Protein AF-A0A813U547-F1 (afdb_monomer_lite)

Structure (mmCIF, N/CA/C/O backbone):
data_AF-A0A813U547-F1
#
_entry.id   AF-A0A813U547-F1
#
loop_
_atom_site.group_PDB
_atom_site.id
_atom_site.type_symbol
_atom_site.label_atom_id
_atom_site.label_alt_id
_atom_site.label_comp_id
_atom_site.label_asym_id
_atom_site.label_entity_id
_atom_site.label_seq_id
_atom_site.pdbx_PDB_ins_code
_atom_site.Cartn_x
_atom_site.Cartn_y
_atom_site.Cartn_z
_atom_site.occupancy
_atom_site.B_iso_or_equiv
_atom_site.auth_seq_id
_atom_site.auth_comp_id
_atom_site.auth_asym_id
_atom_site.auth_atom_id
_atom_site.pdbx_PDB_model_num
ATOM 1 N N . MET A 1 1 ? -8.701 9.720 62.697 1.00 39.97 1 MET A N 1
ATOM 2 C CA . MET A 1 1 ? -8.613 11.064 62.083 1.00 39.97 1 MET A CA 1
ATOM 3 C C . MET A 1 1 ? -8.159 10.903 60.636 1.00 39.97 1 MET A C 1
ATOM 5 O O . MET A 1 1 ? -6.975 10.712 60.398 1.00 39.97 1 MET A O 1
ATOM 9 N N . LEU A 1 2 ? -9.089 10.869 59.676 1.00 41.50 2 LEU A N 1
ATOM 10 C CA . LEU A 1 2 ? -8.755 10.744 58.252 1.00 41.50 2 LEU A CA 1
ATOM 11 C C . LEU A 1 2 ? -8.343 12.123 57.717 1.00 41.50 2 LEU A C 1
ATOM 13 O O . LEU A 1 2 ? -9.144 13.055 57.690 1.00 41.50 2 LEU A O 1
ATOM 17 N N . ARG A 1 3 ? -7.062 12.257 57.364 1.00 47.34 3 ARG A N 1
ATOM 18 C CA . ARG A 1 3 ? -6.454 13.467 56.793 1.00 47.34 3 ARG A CA 1
ATOM 19 C C . ARG A 1 3 ? -7.130 13.755 55.445 1.00 47.34 3 ARG A C 1
ATOM 21 O O . ARG A 1 3 ? -7.185 12.859 54.606 1.00 47.34 3 ARG A O 1
ATOM 28 N N . ARG A 1 4 ? -7.658 14.971 55.240 1.00 47.12 4 ARG A N 1
ATOM 29 C CA . ARG A 1 4 ? -8.214 15.373 53.934 1.00 47.12 4 ARG A CA 1
ATOM 30 C C . ARG A 1 4 ? -7.151 15.184 52.841 1.00 47.12 4 ARG A C 1
ATOM 32 O O . ARG A 1 4 ? -5.988 15.514 53.093 1.00 47.12 4 ARG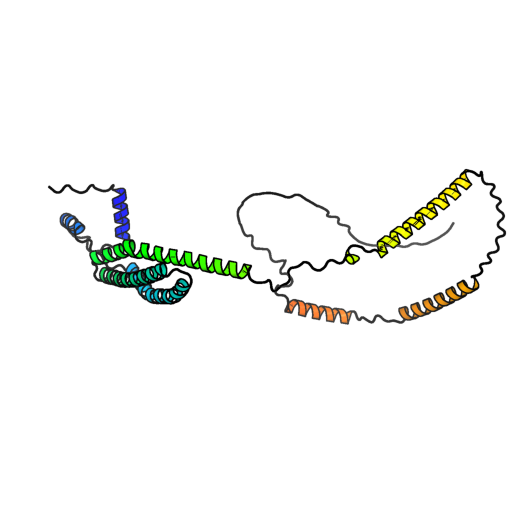 A O 1
ATOM 39 N N . PRO A 1 5 ? -7.529 14.682 51.654 1.00 51.91 5 PRO A N 1
ATOM 40 C CA . PRO A 1 5 ? -6.618 14.626 50.523 1.00 51.91 5 PRO A CA 1
ATOM 41 C C . PRO A 1 5 ? -6.182 16.048 50.119 1.00 51.91 5 PRO A C 1
ATOM 43 O O . PRO A 1 5 ? -6.936 17.001 50.335 1.00 51.91 5 PRO A O 1
ATOM 46 N N . PRO A 1 6 ? -4.966 16.205 49.569 1.00 69.31 6 PRO A N 1
ATOM 47 C CA . PRO A 1 6 ? -4.447 17.499 49.140 1.00 69.31 6 PRO A CA 1
ATOM 48 C C . PRO A 1 6 ? -5.336 18.101 48.045 1.00 69.31 6 PRO A C 1
ATOM 50 O O . PRO A 1 6 ? -5.667 17.429 47.068 1.00 69.31 6 PRO A O 1
ATOM 53 N N . GLU A 1 7 ? -5.734 19.363 48.214 1.00 71.00 7 GLU A N 1
ATOM 54 C CA . GLU A 1 7 ? -6.562 20.060 47.231 1.00 71.00 7 GLU A CA 1
ATOM 55 C C . GLU A 1 7 ? -5.738 20.395 45.981 1.00 71.00 7 GLU A C 1
ATOM 57 O O . GLU A 1 7 ? -4.645 20.959 46.063 1.00 71.00 7 GLU A O 1
ATOM 62 N N . LEU A 1 8 ? -6.262 20.022 44.811 1.00 75.69 8 LEU A N 1
ATOM 63 C CA . LEU A 1 8 ? -5.653 20.350 43.525 1.00 75.69 8 LEU A CA 1
ATOM 64 C C . LEU A 1 8 ? -5.640 21.879 43.307 1.00 75.69 8 LEU A C 1
ATOM 66 O O . LEU A 1 8 ? -6.573 22.568 43.730 1.00 75.69 8 LEU A O 1
ATOM 70 N N . PRO A 1 9 ? -4.644 22.426 42.582 1.00 83.25 9 PRO A N 1
ATOM 71 C CA . PRO A 1 9 ? -4.624 23.832 42.187 1.00 83.25 9 PRO A CA 1
ATOM 72 C C . PRO A 1 9 ? -5.934 24.246 41.504 1.00 83.25 9 PRO A C 1
ATOM 74 O O . PRO A 1 9 ? -6.420 23.541 40.615 1.00 83.25 9 PRO A O 1
ATOM 77 N N . ARG A 1 10 ? -6.479 25.413 41.880 1.00 74.06 10 ARG A N 1
ATOM 78 C CA . ARG A 1 10 ? -7.785 25.918 41.400 1.00 74.06 10 ARG A CA 1
ATOM 79 C C . ARG A 1 10 ? -7.922 25.875 39.874 1.00 74.06 10 ARG A C 1
ATOM 81 O O . ARG A 1 10 ? -8.953 25.460 39.366 1.00 74.06 10 ARG A O 1
ATOM 88 N N . SER A 1 11 ? -6.848 26.181 39.146 1.00 78.19 11 SER A N 1
ATOM 89 C CA . SER A 1 11 ? -6.818 26.166 37.677 1.00 78.19 11 SER A CA 1
ATOM 90 C C . SER A 1 11 ? -7.041 24.783 37.056 1.00 78.19 11 SER A C 1
ATOM 92 O O . SER A 1 11 ? -7.647 24.677 35.989 1.00 78.19 11 SER A O 1
ATOM 94 N N . ILE A 1 12 ? -6.548 23.721 37.698 1.00 75.88 12 ILE A N 1
ATOM 95 C CA . ILE A 1 12 ? -6.736 22.343 37.234 1.00 75.88 12 ILE A CA 1
ATOM 96 C C . ILE A 1 12 ? -8.153 21.895 37.576 1.00 75.88 12 ILE A C 1
ATOM 98 O O . ILE A 1 12 ? -8.818 21.290 36.740 1.00 75.88 12 ILE A O 1
ATOM 102 N N . ASN A 1 13 ? -8.635 22.259 38.764 1.00 74.12 13 ASN A N 1
ATOM 103 C CA . ASN A 1 13 ? -9.987 21.940 39.206 1.00 74.12 13 ASN A CA 1
ATOM 104 C C . ASN A 1 13 ? -11.046 22.590 38.294 1.00 74.12 13 ASN A C 1
ATOM 106 O O . ASN A 1 13 ? -11.957 21.920 37.822 1.00 74.12 13 ASN A O 1
ATOM 110 N N . ASP A 1 14 ? -10.856 23.856 37.915 1.00 74.88 14 ASP A N 1
ATOM 111 C CA . ASP A 1 14 ? -11.743 24.563 36.983 1.00 74.88 14 ASP A CA 1
ATOM 112 C C . ASP A 1 14 ? -11.735 23.946 35.578 1.00 74.88 14 ASP A C 1
ATOM 114 O O . ASP A 1 14 ? -12.769 23.873 34.913 1.00 74.88 14 ASP A O 1
ATOM 118 N N . ARG A 1 15 ? -10.573 23.478 35.108 1.00 73.19 15 ARG A N 1
ATOM 119 C CA . ARG A 1 15 ? -10.447 22.797 33.810 1.00 73.19 15 ARG A CA 1
ATOM 120 C C . ARG A 1 15 ? -11.111 21.426 33.817 1.00 73.19 15 ARG A C 1
ATOM 122 O O . ARG A 1 15 ? -11.791 21.088 32.852 1.00 73.19 15 ARG A O 1
ATOM 129 N N . LEU A 1 16 ? -10.936 20.667 34.895 1.00 68.75 16 LEU A N 1
ATOM 130 C CA . LEU A 1 16 ? -11.585 19.374 35.081 1.00 68.75 16 LEU A CA 1
ATOM 131 C C . LEU A 1 16 ? -13.099 19.534 35.200 1.00 68.75 16 LEU A C 1
ATOM 133 O O . LEU A 1 16 ? -13.818 18.800 34.538 1.00 68.75 16 LEU A O 1
ATOM 137 N N . ASN A 1 17 ? -13.583 20.540 35.930 1.00 65.50 17 ASN A N 1
ATOM 138 C CA . ASN A 1 17 ? -15.010 20.849 36.018 1.00 65.50 17 ASN A CA 1
ATOM 139 C C . ASN A 1 17 ? -15.587 21.298 34.670 1.00 65.50 17 ASN A C 1
ATOM 141 O O . ASN A 1 17 ? -16.686 20.893 34.309 1.00 65.50 17 ASN A O 1
ATOM 145 N N . ARG A 1 18 ? -14.845 22.074 33.869 1.00 72.12 18 ARG A N 1
ATOM 146 C CA . ARG A 1 18 ? -15.260 22.406 32.494 1.00 72.12 18 ARG A CA 1
ATOM 147 C C . ARG A 1 18 ? -15.355 21.171 31.605 1.00 72.12 18 ARG A C 1
ATOM 149 O O . ARG A 1 18 ? -16.300 21.078 30.826 1.00 72.12 18 ARG A O 1
ATOM 156 N N . LEU A 1 19 ? -14.400 20.248 31.718 1.00 67.88 19 LEU A N 1
ATOM 157 C CA . LEU A 1 19 ? -14.395 18.990 30.970 1.00 67.88 19 LEU A CA 1
ATOM 158 C C . LEU A 1 19 ? -15.538 18.074 31.430 1.00 67.88 19 LEU A C 1
ATOM 160 O O . LEU A 1 19 ? -16.274 17.545 30.607 1.00 67.88 19 LEU A O 1
ATOM 164 N N . ALA A 1 20 ? -15.751 17.962 32.740 1.00 64.44 20 ALA A N 1
ATOM 165 C CA . ALA A 1 20 ? -16.863 17.223 33.321 1.00 64.44 20 ALA A CA 1
ATOM 166 C C . ALA A 1 20 ? -18.207 17.786 32.847 1.00 64.44 20 ALA A C 1
ATOM 168 O O . ALA A 1 20 ? -19.016 17.025 32.348 1.00 64.44 20 ALA A O 1
ATOM 169 N N . ASN A 1 21 ? -18.401 19.107 32.871 1.00 61.03 21 ASN A N 1
ATOM 170 C CA . ASN A 1 21 ? -19.639 19.749 32.412 1.00 61.03 21 ASN A CA 1
ATOM 171 C C . ASN A 1 21 ? -19.848 19.690 30.885 1.00 61.03 21 ASN A C 1
ATOM 173 O O . ASN A 1 21 ? -20.959 19.905 30.409 1.00 61.03 21 ASN A O 1
ATOM 177 N N . THR A 1 22 ? -18.793 19.446 30.096 1.00 65.88 22 THR A N 1
ATOM 178 C CA . THR A 1 22 ? -18.923 19.206 28.644 1.00 65.88 22 THR A CA 1
ATOM 179 C C . THR A 1 22 ? -19.219 17.747 28.325 1.00 65.88 22 THR A C 1
ATOM 181 O O . THR A 1 22 ? -19.847 17.468 27.307 1.00 65.88 22 THR A O 1
ATOM 184 N N . VAL A 1 23 ? -18.787 16.824 29.184 1.00 61.81 23 VAL A N 1
ATOM 185 C CA . VAL A 1 23 ? -19.057 15.387 29.053 1.00 61.81 23 VAL A CA 1
ATOM 186 C C . VAL A 1 23 ? -20.397 15.006 29.701 1.00 61.81 23 VAL A C 1
ATOM 188 O O . VAL A 1 23 ? -21.078 14.113 29.206 1.00 61.81 23 VAL A O 1
ATOM 191 N N . PHE A 1 24 ? -20.802 15.711 30.758 1.00 64.31 24 PHE A N 1
ATOM 192 C CA . PHE A 1 24 ? -21.992 15.463 31.566 1.00 64.31 24 PHE A CA 1
ATOM 193 C C . PHE A 1 24 ? -22.797 16.761 31.703 1.00 64.31 24 PHE A C 1
ATOM 195 O O . PHE A 1 24 ? -22.331 17.730 32.299 1.00 64.31 24 PHE A O 1
ATOM 202 N N . THR A 1 25 ? -24.000 16.811 31.130 1.00 55.59 25 THR A N 1
ATOM 203 C CA . THR A 1 25 ? -24.868 17.994 31.214 1.00 55.59 25 THR A CA 1
ATOM 204 C C . THR A 1 25 ? -25.640 18.000 32.535 1.00 55.59 25 THR A C 1
ATOM 206 O O . THR A 1 25 ? -26.404 17.061 32.760 1.00 55.59 25 THR A O 1
ATOM 209 N N . PRO A 1 26 ? -25.499 19.032 33.389 1.00 54.06 26 PRO A N 1
ATOM 210 C CA . PRO A 1 26 ? -26.249 19.115 34.639 1.00 54.06 26 PRO A CA 1
ATOM 211 C C . PRO A 1 26 ? -27.732 19.442 34.394 1.00 54.06 26 PRO A C 1
ATOM 213 O O . PRO A 1 26 ? -28.086 20.208 33.490 1.00 54.06 26 PRO A O 1
ATOM 216 N N . THR A 1 27 ? -28.603 18.857 35.212 1.00 46.94 27 THR A N 1
ATOM 217 C CA . THR A 1 27 ? -30.066 18.982 35.155 1.00 46.94 27 THR A CA 1
ATOM 218 C C . THR A 1 27 ? -30.545 20.362 35.637 1.00 46.94 27 THR A C 1
ATOM 220 O O . THR A 1 27 ? -29.976 20.968 36.538 1.00 46.94 27 THR A O 1
ATOM 223 N N . LYS A 1 28 ? -31.636 20.890 35.059 1.00 50.31 28 LYS A N 1
ATOM 224 C CA . LYS A 1 28 ? -32.166 22.250 35.332 1.00 50.31 28 LYS A CA 1
ATOM 225 C C . LYS A 1 28 ? -32.868 22.439 36.695 1.00 50.31 28 LYS A C 1
ATOM 227 O O . LYS A 1 28 ? -33.386 23.524 36.947 1.00 50.31 28 LYS A O 1
ATOM 232 N N . TYR A 1 29 ? -32.922 21.425 37.558 1.00 47.03 29 TYR A N 1
ATOM 233 C CA . TYR A 1 29 ? -33.725 21.452 38.793 1.00 47.03 29 TYR A CA 1
ATOM 234 C C . TYR A 1 29 ? -33.015 22.079 40.007 1.00 47.03 29 TYR A C 1
ATOM 236 O O . TYR A 1 29 ? -33.663 22.354 41.015 1.00 47.03 29 TYR A O 1
ATOM 244 N N . ASP A 1 30 ? -31.722 22.389 39.906 1.00 49.88 30 ASP A N 1
ATOM 245 C CA . ASP A 1 30 ? -30.905 22.799 41.059 1.00 49.88 30 ASP A CA 1
ATOM 246 C C . ASP A 1 30 ? -31.042 24.280 41.462 1.00 49.88 30 ASP A C 1
ATOM 248 O O . ASP A 1 30 ? -30.382 24.745 42.389 1.00 49.88 30 ASP A O 1
ATOM 252 N N . ALA A 1 31 ? -31.909 25.051 40.802 1.00 50.19 31 ALA A N 1
ATOM 253 C CA . ALA A 1 31 ? -31.978 26.502 40.991 1.00 50.19 31 ALA A CA 1
ATOM 254 C C . ALA A 1 31 ? -32.731 26.972 42.258 1.00 50.19 31 ALA A C 1
ATOM 256 O O . ALA A 1 31 ? -32.805 28.178 42.488 1.00 50.19 31 ALA A O 1
ATOM 257 N N . GLN A 1 32 ? -33.301 26.077 43.079 1.00 47.31 32 GLN A N 1
ATOM 258 C CA . GLN A 1 32 ? -34.198 26.480 44.181 1.00 47.31 32 GLN A CA 1
ATOM 259 C C . GLN A 1 32 ? -33.969 25.822 45.556 1.00 47.31 32 GLN A C 1
ATOM 261 O O . GLN A 1 32 ? -34.768 26.058 46.461 1.00 47.31 32 GLN A O 1
ATOM 266 N N . LEU A 1 33 ? -32.889 25.061 45.780 1.00 52.47 33 LEU A N 1
ATOM 267 C CA . LEU A 1 33 ? -32.638 24.412 47.080 1.00 52.47 33 LEU A CA 1
ATOM 268 C C . LEU A 1 33 ? -31.522 25.086 47.903 1.00 52.47 33 LEU A C 1
ATOM 270 O O . LEU A 1 33 ? -30.523 25.552 47.364 1.00 52.47 33 LEU A O 1
ATOM 274 N N . SER A 1 34 ? -31.707 25.121 49.229 1.00 45.97 34 SER A N 1
ATOM 275 C CA . SER A 1 34 ? -30.816 25.756 50.216 1.00 45.97 34 SER A CA 1
ATOM 276 C C . SER A 1 34 ? -29.334 25.336 50.064 1.00 45.97 34 SER A C 1
ATOM 278 O O . SER A 1 34 ? -29.058 24.141 49.905 1.00 45.97 34 SER A O 1
ATOM 280 N N . PRO A 1 35 ? -28.369 26.279 50.157 1.00 55.62 35 PRO A N 1
ATOM 281 C CA . PRO A 1 35 ? -26.950 26.053 49.841 1.00 55.62 35 PRO A CA 1
ATOM 282 C C . PRO A 1 35 ? -26.254 24.973 50.690 1.00 55.62 35 PRO A C 1
ATOM 284 O O . PRO A 1 35 ? -25.285 24.365 50.230 1.00 55.62 35 PRO A O 1
ATOM 287 N N . ASP A 1 36 ? -26.758 24.671 51.890 1.00 51.22 36 ASP A N 1
ATOM 288 C CA . ASP A 1 36 ? -26.197 23.621 52.755 1.00 51.22 36 ASP A CA 1
ATOM 289 C C . ASP A 1 36 ? -26.606 22.200 52.324 1.00 51.22 36 ASP A C 1
ATOM 291 O O . ASP A 1 36 ? -25.835 21.254 52.496 1.00 51.22 36 ASP A O 1
ATOM 295 N N . TYR A 1 37 ? -27.767 22.042 51.676 1.00 51.28 37 TYR A N 1
ATOM 296 C CA . TYR A 1 37 ? -28.182 20.773 51.062 1.00 51.28 37 TYR A CA 1
ATOM 297 C C . TYR A 1 37 ? -27.500 20.551 49.707 1.00 51.28 37 TYR A C 1
ATOM 299 O O . TYR A 1 37 ? -27.150 19.416 49.375 1.00 51.28 37 TYR A O 1
ATOM 307 N N . LEU A 1 38 ? -27.237 21.630 48.960 1.00 53.66 38 LEU A N 1
ATOM 308 C CA . LEU A 1 38 ? -26.518 21.583 47.685 1.00 53.66 38 LEU A CA 1
ATOM 309 C C . LEU A 1 38 ? -25.095 21.034 47.867 1.00 53.66 38 LEU A C 1
ATOM 311 O O . LEU A 1 38 ? -24.691 20.135 47.145 1.00 53.66 38 LEU A O 1
ATOM 315 N N . ASN A 1 39 ? -24.361 21.480 48.892 1.00 52.56 39 ASN A N 1
ATOM 316 C CA . ASN A 1 39 ? -22.977 21.047 49.128 1.00 52.56 39 ASN A CA 1
ATOM 317 C C . ASN A 1 39 ? -22.829 19.579 49.577 1.00 52.56 39 ASN A C 1
ATOM 319 O O . ASN A 1 39 ? -21.791 18.963 49.321 1.00 52.56 39 ASN A O 1
ATOM 323 N N . PHE A 1 40 ? -23.831 19.011 50.260 1.00 45.03 40 PHE A N 1
ATOM 324 C CA . PHE A 1 40 ? -23.822 17.600 50.668 1.00 45.03 40 PHE A CA 1
ATOM 325 C C . PHE A 1 40 ? -24.253 16.682 49.519 1.00 45.03 40 PHE A C 1
ATOM 327 O O . PHE A 1 40 ? -23.628 15.645 49.293 1.00 45.03 40 PHE A O 1
ATOM 334 N N . ARG A 1 41 ? -25.259 17.096 48.738 1.00 45.66 41 ARG A N 1
ATOM 335 C CA . ARG A 1 41 ? -25.745 16.328 47.587 1.00 45.66 41 ARG A CA 1
ATOM 336 C C . ARG A 1 41 ? -24.794 16.390 46.389 1.00 45.66 41 ARG A C 1
ATOM 338 O O . ARG A 1 41 ? -24.493 15.355 45.812 1.00 45.66 41 ARG A O 1
ATOM 345 N N . GLN A 1 42 ? -24.177 17.544 46.132 1.00 46.28 42 GLN A N 1
ATOM 346 C CA . GLN A 1 42 ? -23.136 17.730 45.110 1.00 46.28 42 GLN A CA 1
ATOM 347 C C . GLN A 1 42 ? -21.866 16.894 45.370 1.00 46.28 42 GLN A C 1
ATOM 349 O O . GLN A 1 42 ? -21.041 16.728 44.474 1.00 46.28 42 GLN A O 1
ATOM 354 N N . ARG A 1 43 ? -21.698 16.335 46.580 1.00 44.94 43 ARG A N 1
ATOM 355 C CA . ARG A 1 43 ? -20.634 15.367 46.894 1.00 44.94 43 ARG A CA 1
ATOM 356 C C . ARG A 1 43 ? -21.023 13.900 46.664 1.00 44.94 43 ARG A C 1
ATOM 358 O O . ARG A 1 43 ? -20.119 13.070 46.705 1.00 44.94 43 ARG A O 1
ATOM 365 N N . ILE A 1 44 ? -22.302 13.566 46.463 1.00 46.22 44 ILE A N 1
ATOM 366 C CA . ILE A 1 44 ? -22.783 12.169 46.407 1.00 46.22 44 ILE A CA 1
ATOM 367 C C . ILE A 1 44 ? -23.589 11.856 45.131 1.00 46.22 44 ILE A C 1
ATOM 369 O O . ILE A 1 44 ? -23.465 10.752 44.614 1.00 46.22 44 ILE A O 1
ATOM 373 N N . GLU A 1 45 ? -24.320 12.805 44.552 1.00 44.88 45 GLU A N 1
ATOM 374 C CA . GLU A 1 45 ? -25.077 12.630 43.306 1.00 44.88 45 GLU A CA 1
ATOM 375 C C . GLU A 1 45 ? -24.938 13.907 42.475 1.00 44.88 45 GLU A C 1
ATOM 377 O O . GLU A 1 45 ? -25.595 14.913 42.729 1.00 44.88 45 GLU A O 1
ATOM 382 N N . VAL A 1 46 ? -24.047 13.896 41.485 1.00 52.47 46 VAL A N 1
ATOM 383 C CA . VAL A 1 46 ? -24.274 14.738 40.307 1.00 52.47 46 VAL A CA 1
ATOM 384 C C . VAL A 1 46 ? -25.391 14.011 39.565 1.00 52.47 46 VAL A C 1
ATOM 386 O O . VAL A 1 46 ? -25.177 12.878 39.152 1.00 52.47 46 VAL A O 1
ATOM 389 N N . ASP A 1 47 ? -26.590 14.578 39.475 1.00 51.56 47 ASP A N 1
ATOM 390 C CA . ASP A 1 47 ? -27.660 13.970 38.681 1.00 51.56 47 ASP A CA 1
ATOM 391 C C . ASP A 1 47 ? -27.234 14.048 37.204 1.00 51.56 47 ASP A C 1
ATOM 393 O O . ASP A 1 47 ? -27.144 15.123 36.606 1.00 51.56 47 ASP A O 1
ATOM 397 N N . TYR A 1 48 ? -26.848 12.902 36.642 1.00 61.72 48 TYR A N 1
ATOM 398 C CA . TYR A 1 48 ? -26.317 12.800 35.287 1.00 61.72 48 TYR A CA 1
ATOM 399 C C . TYR A 1 48 ? -27.472 12.631 34.307 1.00 61.72 48 TYR A C 1
ATOM 401 O O . TYR A 1 48 ? -27.947 11.521 34.107 1.00 61.72 48 TYR A O 1
ATOM 409 N N . ALA A 1 49 ? -27.898 13.709 33.653 1.00 63.41 49 ALA A N 1
ATOM 410 C CA . ALA A 1 49 ? -28.901 13.598 32.601 1.00 63.41 49 ALA A CA 1
ATOM 411 C C . ALA A 1 49 ? -28.361 12.805 31.395 1.00 63.41 49 ALA A C 1
ATOM 413 O O . ALA A 1 49 ? -27.199 12.958 30.997 1.00 63.41 49 ALA A O 1
ATOM 414 N N . SER A 1 50 ? -29.223 11.993 30.782 1.00 75.56 50 SER A N 1
ATOM 415 C CA . SER A 1 50 ? -28.901 11.277 29.542 1.00 75.56 50 SER A CA 1
ATOM 416 C C . SER A 1 50 ? -28.386 12.222 28.442 1.00 75.56 50 SER A C 1
ATOM 418 O O . SER A 1 50 ? -28.967 13.268 28.145 1.00 75.56 50 SER A O 1
ATOM 420 N N . SER A 1 51 ? -27.267 11.859 27.807 1.00 82.81 51 SER A N 1
ATOM 421 C CA . SER A 1 51 ? -26.625 12.699 26.790 1.00 82.81 51 SER A CA 1
ATOM 422 C C . SER A 1 51 ? -26.938 12.205 25.372 1.00 82.81 51 SER A C 1
ATOM 424 O O . SER A 1 51 ? -26.618 11.077 24.982 1.00 82.81 51 SER A O 1
ATOM 426 N N . LEU A 1 52 ? -27.554 13.075 24.563 1.00 82.25 52 LEU A N 1
ATOM 427 C CA . LEU A 1 52 ? -27.889 12.785 23.163 1.00 82.25 52 LEU A CA 1
ATOM 428 C C . LEU A 1 52 ? -26.648 12.510 22.282 1.00 82.25 52 LEU A C 1
ATOM 430 O O . LEU A 1 52 ? -26.685 11.560 21.496 1.00 82.25 52 LEU A O 1
ATOM 434 N N . PRO A 1 53 ? -25.529 13.261 22.392 1.00 87.50 53 PRO A N 1
ATOM 435 C CA . PRO A 1 53 ? -24.354 13.017 21.552 1.00 87.50 53 PRO A CA 1
ATOM 436 C C . PRO A 1 53 ? -23.729 11.639 21.785 1.00 87.50 53 PRO A C 1
ATOM 438 O O . PRO A 1 53 ? -23.341 10.963 20.831 1.00 87.50 53 PRO A O 1
ATOM 441 N N . LEU A 1 54 ? -23.666 11.193 23.044 1.00 86.31 54 LEU A N 1
ATOM 442 C CA . LEU A 1 54 ? -23.165 9.863 23.380 1.00 86.31 54 LEU A CA 1
ATOM 443 C C . LEU A 1 54 ? -24.094 8.777 22.840 1.00 86.31 54 LEU A C 1
ATOM 445 O O . LEU A 1 54 ? -23.620 7.782 22.298 1.00 86.31 54 LEU A O 1
ATOM 449 N N . GLN A 1 55 ? -25.408 8.984 22.933 1.00 89.75 55 GLN A N 1
ATOM 450 C CA . GLN A 1 55 ? -26.395 8.063 22.378 1.00 89.75 55 GLN A CA 1
ATOM 451 C C . GLN A 1 55 ? -26.237 7.910 20.860 1.00 89.75 55 GLN A C 1
ATOM 453 O O . GLN A 1 55 ? -26.238 6.787 20.355 1.00 89.75 55 GLN A O 1
ATOM 458 N N . MET A 1 56 ? -26.029 9.014 20.135 1.00 91.38 56 MET A N 1
ATOM 459 C CA . MET A 1 56 ? -25.736 8.974 18.700 1.00 91.38 56 MET A CA 1
ATOM 460 C C . MET A 1 56 ? -24.425 8.233 18.405 1.00 91.38 56 MET A C 1
ATOM 462 O O . MET A 1 56 ? -24.376 7.407 17.495 1.00 91.38 56 MET A O 1
ATOM 466 N N . LEU A 1 57 ? -23.369 8.483 19.186 1.00 91.44 57 LEU A N 1
ATOM 467 C CA . LEU A 1 57 ? -22.076 7.818 19.013 1.00 91.44 57 LEU A CA 1
ATOM 468 C C . LEU A 1 57 ? -22.174 6.301 19.235 1.00 91.44 57 LEU A C 1
ATOM 470 O O . LEU A 1 57 ? -21.632 5.528 18.445 1.00 91.44 57 LEU A O 1
ATOM 474 N N . LEU A 1 58 ? -22.871 5.875 20.291 1.00 91.81 58 LEU A N 1
ATOM 475 C CA . LEU A 1 58 ? -23.102 4.463 20.602 1.00 91.81 58 LEU A CA 1
ATOM 476 C C . LEU A 1 58 ? -23.937 3.779 19.520 1.00 91.81 58 LEU A C 1
ATOM 478 O O . LEU A 1 58 ? -23.616 2.658 19.134 1.00 91.81 58 LEU A O 1
ATOM 482 N N . TYR A 1 59 ? -24.955 4.463 18.993 1.00 93.00 59 TYR A N 1
ATOM 483 C CA . TYR A 1 59 ? -25.766 3.960 17.886 1.00 93.00 59 TYR A CA 1
ATOM 484 C C . TYR A 1 59 ? -24.916 3.690 16.639 1.00 93.00 59 TYR A C 1
ATOM 486 O O . TYR A 1 59 ? -24.940 2.583 16.101 1.00 93.00 59 TYR A O 1
ATOM 494 N N . PHE A 1 60 ? -24.095 4.657 16.216 1.00 94.62 60 PHE A N 1
ATOM 495 C CA . PHE A 1 60 ? -23.189 4.440 15.088 1.00 94.62 60 PHE A CA 1
ATOM 496 C C . PHE A 1 60 ? -22.195 3.314 15.370 1.00 94.62 60 PHE A C 1
ATOM 498 O O . PHE A 1 60 ? -21.970 2.471 14.505 1.00 94.62 60 PHE A O 1
ATOM 505 N N . ASN A 1 61 ? -21.626 3.260 16.575 1.00 91.81 61 ASN A N 1
ATOM 506 C CA . ASN A 1 61 ? -20.683 2.208 16.941 1.00 91.81 61 ASN A CA 1
ATOM 507 C C . ASN A 1 61 ? -21.333 0.814 16.862 1.00 91.81 61 ASN A C 1
ATOM 509 O O . ASN A 1 61 ? -20.755 -0.085 16.259 1.00 91.81 61 ASN A O 1
ATOM 513 N N . LEU A 1 62 ? -22.574 0.661 17.334 1.00 93.44 62 LEU A N 1
ATOM 514 C CA . LEU A 1 62 ? -23.340 -0.580 17.213 1.00 93.44 62 LEU A CA 1
ATOM 515 C C . LEU A 1 62 ? -23.560 -0.996 15.748 1.00 93.44 62 LEU A C 1
ATOM 517 O O . LEU A 1 62 ? -23.403 -2.171 15.424 1.00 93.44 62 LEU A O 1
ATOM 521 N N . CYS A 1 63 ? -23.883 -0.053 14.857 1.00 92.88 63 CYS A N 1
ATOM 522 C CA . CYS A 1 63 ? -24.065 -0.335 13.428 1.00 92.88 63 CYS A CA 1
ATOM 523 C C . CYS A 1 63 ? -22.749 -0.680 12.713 1.00 92.88 63 CYS A C 1
ATOM 525 O O . CYS A 1 63 ? -22.723 -1.563 11.858 1.00 92.88 63 CYS A O 1
ATOM 527 N N . PHE A 1 64 ? -21.650 0.002 13.047 1.00 92.88 64 PHE A N 1
ATOM 528 C CA . PHE A 1 64 ? -20.348 -0.223 12.412 1.00 92.88 64 PHE A CA 1
ATOM 529 C C . PHE A 1 64 ? -19.589 -1.423 12.989 1.00 92.88 64 PHE A C 1
ATOM 531 O O . PHE A 1 64 ? -18.745 -1.988 12.294 1.00 92.88 64 PHE A O 1
ATOM 538 N N . PHE A 1 65 ? -19.887 -1.848 14.217 1.00 91.81 65 PHE A N 1
ATOM 539 C CA . PHE A 1 65 ? -19.257 -2.998 14.862 1.00 91.81 65 PHE A CA 1
ATOM 540 C C . PHE A 1 65 ? -19.331 -4.305 14.044 1.00 91.81 65 PHE A C 1
ATOM 542 O O . PHE A 1 65 ? -18.273 -4.898 13.819 1.00 91.81 65 PHE A O 1
ATOM 549 N N . PRO A 1 66 ? -20.496 -4.762 13.534 1.00 91.38 66 PRO A N 1
ATOM 550 C CA . PRO A 1 66 ? -20.564 -5.974 12.716 1.00 91.38 66 PRO A CA 1
ATOM 551 C C . PRO A 1 66 ? -19.808 -5.831 11.389 1.00 91.38 66 PRO A C 1
ATOM 553 O O . PRO A 1 66 ? -19.129 -6.768 10.971 1.00 91.38 66 PRO A O 1
ATOM 556 N N . CYS A 1 67 ? -19.843 -4.653 10.756 1.00 91.31 67 CYS A N 1
ATOM 557 C CA . CYS A 1 67 ? -19.062 -4.373 9.547 1.00 91.31 67 CYS A CA 1
ATOM 558 C C . CYS A 1 67 ? -17.552 -4.453 9.819 1.00 91.31 67 CYS A C 1
ATOM 560 O O . CYS A 1 67 ? -16.799 -5.033 9.035 1.00 91.31 67 CYS A O 1
ATOM 562 N N . TRP A 1 68 ? -17.107 -3.901 10.951 1.00 89.25 68 TRP A N 1
ATOM 563 C CA . TRP A 1 68 ? -15.717 -3.965 11.397 1.00 89.25 68 TRP A CA 1
ATOM 564 C C . TRP A 1 68 ? -15.279 -5.407 11.683 1.00 89.25 68 TRP A C 1
ATOM 566 O O . TRP A 1 68 ? -14.199 -5.811 11.242 1.00 89.25 68 TRP A O 1
ATOM 576 N N . LEU A 1 69 ? -16.129 -6.186 12.363 1.00 89.94 69 LEU A N 1
ATOM 577 C CA . LEU A 1 69 ? -15.887 -7.593 12.682 1.00 89.94 69 LEU A CA 1
ATOM 578 C C . LEU A 1 69 ? -15.736 -8.424 11.402 1.00 89.94 69 LEU A C 1
ATOM 580 O O . LEU A 1 69 ? -14.762 -9.158 11.257 1.00 89.94 69 LEU A O 1
ATOM 584 N N . PHE A 1 70 ? -16.661 -8.257 10.454 1.00 89.25 70 PHE A N 1
ATOM 585 C CA . PHE A 1 70 ? -16.631 -8.949 9.169 1.00 89.25 70 PHE A CA 1
ATOM 586 C C . PHE A 1 70 ? -15.367 -8.604 8.377 1.00 89.25 70 PHE A C 1
ATOM 588 O O . PHE A 1 70 ? -14.652 -9.503 7.947 1.00 89.25 70 PHE A O 1
ATOM 595 N N . SER A 1 71 ? -15.031 -7.315 8.261 1.00 86.62 71 SER A N 1
ATOM 596 C CA . SER A 1 71 ? -13.803 -6.865 7.593 1.00 86.62 71 SER A CA 1
ATOM 597 C C . SER A 1 71 ? -12.545 -7.528 8.175 1.00 86.62 71 SER A C 1
ATOM 599 O O . SER A 1 71 ? -11.704 -8.035 7.433 1.00 86.62 71 SER A O 1
ATOM 601 N N . HIS A 1 72 ? -12.442 -7.626 9.504 1.00 82.81 72 HIS A N 1
ATOM 602 C CA . HIS A 1 72 ? -11.292 -8.264 10.149 1.00 82.81 72 HIS A CA 1
ATOM 603 C C . HIS A 1 72 ? -11.259 -9.782 9.960 1.00 82.81 72 HIS A C 1
ATOM 605 O O . HIS A 1 72 ? -10.179 -10.333 9.766 1.00 82.81 72 HIS A O 1
ATOM 611 N N . ILE A 1 73 ? -12.410 -10.460 9.942 1.00 84.12 73 ILE A N 1
ATOM 612 C CA . ILE A 1 73 ? -12.477 -11.904 9.667 1.00 84.12 73 ILE A CA 1
ATOM 613 C C . ILE A 1 73 ? -11.893 -12.237 8.287 1.00 84.12 73 ILE A C 1
ATOM 615 O O . ILE A 1 73 ? -11.218 -13.253 8.158 1.00 84.12 73 ILE A O 1
ATOM 619 N N . PHE A 1 74 ? -12.079 -11.385 7.274 1.00 81.50 74 PHE A N 1
ATOM 620 C CA . PHE A 1 74 ? -11.469 -11.585 5.949 1.00 81.50 74 PHE A CA 1
ATOM 621 C C . PHE A 1 74 ? -9.962 -11.322 5.927 1.00 81.50 74 PHE A C 1
ATOM 623 O O . PHE A 1 74 ? -9.223 -11.965 5.183 1.00 81.50 74 PHE A O 1
ATOM 630 N N . VAL A 1 75 ? -9.498 -10.377 6.739 1.00 78.62 75 VAL A N 1
ATOM 631 C CA . VAL A 1 75 ? -8.088 -9.978 6.796 1.00 78.62 75 VAL A CA 1
ATOM 632 C C . VAL A 1 75 ? -7.251 -10.985 7.598 1.00 78.62 75 VAL A C 1
ATOM 634 O O . VAL A 1 75 ? -6.112 -11.265 7.225 1.00 78.62 75 VAL A O 1
ATOM 637 N N . LEU A 1 76 ? -7.811 -11.594 8.651 1.00 77.50 76 LEU A N 1
ATOM 638 C CA . LEU A 1 76 ? -7.108 -12.542 9.525 1.00 77.50 76 LEU A CA 1
ATOM 639 C C . LEU A 1 76 ? -6.447 -13.719 8.770 1.00 77.50 76 LEU A C 1
ATOM 641 O O . LEU A 1 76 ? -5.255 -13.93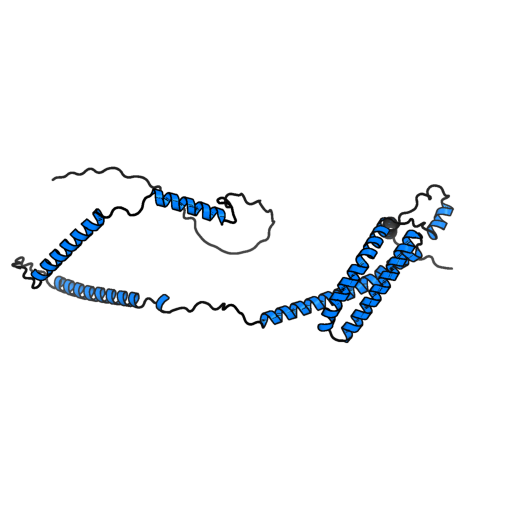5 8.997 1.00 77.50 76 LEU A O 1
ATOM 645 N N . PRO A 1 77 ? -7.119 -14.438 7.843 1.00 75.94 77 PRO A N 1
ATOM 646 C CA . PRO A 1 77 ? -6.504 -15.512 7.060 1.00 75.94 77 PRO A CA 1
ATOM 647 C C . PRO A 1 77 ? -5.278 -15.066 6.257 1.00 75.94 77 PRO A C 1
ATOM 649 O O . PRO A 1 77 ? -4.272 -15.773 6.233 1.00 75.94 77 PRO A O 1
ATOM 652 N N . VAL A 1 78 ? -5.308 -13.871 5.659 1.00 72.69 78 VAL A N 1
ATOM 653 C CA . VAL A 1 78 ? -4.163 -13.329 4.907 1.00 72.69 78 VAL A CA 1
ATOM 654 C C . VAL A 1 78 ? -2.963 -13.114 5.830 1.00 72.69 78 VAL A C 1
ATOM 656 O O . VAL A 1 78 ? -1.841 -13.482 5.485 1.00 72.69 78 VAL A O 1
ATOM 659 N N . LEU A 1 79 ? -3.193 -12.602 7.042 1.00 69.75 79 LEU A N 1
ATOM 660 C CA . LEU A 1 79 ? -2.136 -12.474 8.047 1.00 69.75 79 LEU A CA 1
ATOM 661 C C . LEU A 1 79 ? -1.629 -13.828 8.568 1.00 69.75 79 LEU A C 1
ATOM 663 O O . LEU A 1 79 ? -0.463 -13.905 8.959 1.00 69.75 79 LEU A O 1
ATOM 667 N N . THR A 1 80 ? -2.453 -14.886 8.566 1.00 69.56 80 THR A N 1
ATOM 668 C CA . THR A 1 80 ? -2.021 -16.227 9.007 1.00 69.56 80 THR A CA 1
ATOM 669 C C . THR A 1 80 ? -1.043 -16.907 8.054 1.00 69.56 80 THR A C 1
ATOM 671 O O . THR A 1 80 ? -0.215 -17.689 8.499 1.00 69.56 80 THR A O 1
ATOM 674 N N . ILE A 1 81 ? -1.069 -16.577 6.761 1.00 68.19 81 ILE A N 1
ATOM 675 C CA . ILE A 1 81 ? -0.133 -17.152 5.780 1.00 68.19 81 ILE A CA 1
ATOM 676 C C . ILE A 1 81 ? 1.282 -16.570 5.952 1.00 68.19 81 ILE A C 1
ATOM 678 O O . ILE A 1 81 ? 2.270 -17.231 5.642 1.00 68.19 81 ILE A O 1
ATOM 682 N N . SER A 1 82 ? 1.389 -15.339 6.461 1.00 66.00 82 SER A N 1
ATOM 683 C CA . SER A 1 82 ? 2.653 -14.591 6.524 1.00 66.00 82 SER A CA 1
ATOM 684 C C . SER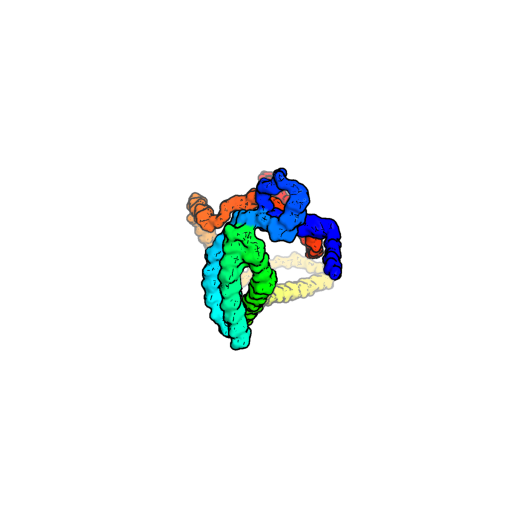 A 1 82 ? 3.412 -14.734 7.849 1.00 66.00 82 SER A C 1
ATOM 686 O O . SER A 1 82 ? 4.604 -14.440 7.899 1.00 66.00 82 SER A O 1
ATOM 688 N N . ASN A 1 83 ? 2.741 -15.120 8.940 1.00 72.56 83 ASN A N 1
ATOM 689 C CA . ASN A 1 83 ? 3.284 -15.015 10.299 1.00 72.56 83 ASN A CA 1
ATOM 690 C C . ASN A 1 83 ? 3.533 -16.379 10.958 1.00 72.56 83 ASN A C 1
ATOM 692 O O . ASN A 1 83 ? 2.906 -17.377 10.624 1.00 72.56 83 ASN A O 1
ATOM 696 N N . SER A 1 84 ? 4.435 -16.416 11.947 1.00 79.75 84 SER A N 1
ATOM 697 C CA . SER A 1 84 ? 4.689 -17.624 12.748 1.00 79.75 84 SER A CA 1
ATOM 698 C C . SER A 1 84 ? 3.466 -18.019 13.590 1.00 79.75 84 SER A C 1
ATOM 700 O O . SER A 1 84 ? 2.719 -17.157 14.065 1.00 79.75 84 SER A O 1
ATOM 702 N N . ASN A 1 85 ? 3.311 -19.323 13.847 1.00 80.62 85 ASN A N 1
ATOM 703 C CA . ASN A 1 85 ? 2.175 -19.923 14.560 1.00 80.62 85 ASN A CA 1
ATOM 704 C C . ASN A 1 85 ? 1.847 -19.239 15.903 1.00 80.62 85 ASN A C 1
ATOM 706 O O . ASN A 1 85 ? 0.681 -19.118 16.270 1.00 80.62 85 ASN A O 1
ATOM 710 N N . GLN A 1 86 ? 2.854 -18.741 16.628 1.00 83.44 86 GLN A N 1
ATOM 711 C CA . GLN A 1 86 ? 2.660 -18.065 17.918 1.00 83.44 86 GLN A CA 1
ATOM 712 C C . GLN A 1 86 ? 1.937 -16.714 17.786 1.00 83.44 86 GLN A C 1
ATOM 714 O O . GLN A 1 86 ? 1.029 -16.419 18.564 1.00 83.44 86 GLN A O 1
ATOM 719 N N . HIS A 1 87 ? 2.299 -15.904 16.785 1.00 83.25 87 HIS A N 1
ATOM 720 C CA . HIS A 1 87 ? 1.666 -14.601 16.552 1.00 83.25 87 HIS A CA 1
ATOM 721 C C . HIS A 1 87 ? 0.219 -14.755 16.080 1.00 83.25 87 HIS A C 1
ATOM 723 O O . HIS A 1 87 ? -0.636 -13.953 16.448 1.00 83.25 87 HIS A O 1
ATOM 729 N N . ILE A 1 88 ? -0.068 -15.814 15.318 1.00 84.00 88 ILE A N 1
ATOM 730 C CA . ILE A 1 88 ? -1.422 -16.133 14.851 1.00 84.00 88 ILE A CA 1
ATOM 731 C C . ILE A 1 88 ? -2.348 -16.412 16.037 1.00 84.00 88 ILE A C 1
ATOM 733 O O . ILE A 1 88 ? -3.413 -15.803 16.140 1.00 84.00 88 ILE A O 1
ATOM 737 N N . ILE A 1 89 ? -1.929 -17.286 16.957 1.00 87.06 89 ILE A N 1
ATOM 738 C CA . ILE A 1 89 ? -2.720 -17.639 18.145 1.00 87.06 89 ILE A CA 1
ATOM 739 C C . ILE A 1 89 ? -2.987 -16.393 19.001 1.00 87.06 89 ILE A C 1
ATOM 741 O O . ILE A 1 89 ? -4.128 -16.147 19.395 1.00 87.06 89 ILE A O 1
ATOM 745 N N . LEU A 1 90 ? -1.958 -15.571 19.235 1.00 88.06 90 LEU A N 1
ATOM 746 C CA . LEU A 1 90 ? -2.084 -14.323 19.989 1.00 88.06 90 LEU A CA 1
ATOM 747 C C . LEU A 1 90 ? -3.067 -13.344 19.328 1.00 88.06 90 LEU A C 1
ATOM 749 O O . LEU A 1 90 ? -3.874 -12.726 20.019 1.00 88.06 90 LEU A O 1
ATOM 753 N N . MET A 1 91 ? -3.024 -13.214 18.000 1.00 86.88 91 MET A N 1
ATOM 754 C CA . MET A 1 91 ? -3.889 -12.301 17.253 1.00 86.88 91 MET A CA 1
ATOM 755 C C . MET A 1 91 ? -5.355 -12.747 17.269 1.00 86.88 91 MET A C 1
ATOM 757 O O . MET A 1 91 ? -6.239 -11.914 17.462 1.00 86.88 91 MET A O 1
ATOM 761 N N . ILE A 1 92 ? -5.621 -14.051 17.137 1.00 88.88 92 ILE A N 1
ATOM 762 C CA . ILE A 1 92 ? -6.976 -14.609 17.268 1.00 88.88 92 ILE A CA 1
ATOM 763 C C . ILE A 1 92 ? -7.510 -14.356 18.681 1.00 88.88 92 ILE A C 1
ATOM 765 O O . ILE A 1 92 ? -8.625 -13.859 18.834 1.00 88.88 92 ILE A O 1
ATOM 769 N N . PHE A 1 93 ? -6.705 -14.632 19.711 1.00 91.19 93 PHE A N 1
ATOM 770 C CA . PHE A 1 93 ? -7.095 -14.382 21.098 1.00 91.19 93 PHE A CA 1
ATOM 771 C C . PHE A 1 93 ? -7.389 -12.896 21.346 1.00 91.19 93 PHE A C 1
ATOM 773 O O . PHE A 1 93 ? -8.444 -12.558 21.881 1.00 91.19 93 PHE A O 1
ATOM 780 N N . ALA A 1 94 ? -6.503 -12.000 20.900 1.00 91.75 94 ALA A N 1
ATOM 781 C CA . ALA A 1 94 ? -6.689 -10.558 21.027 1.00 91.75 94 ALA A CA 1
ATOM 782 C C . ALA A 1 94 ? -7.941 -10.069 20.282 1.00 91.75 94 ALA A C 1
ATOM 784 O O . ALA A 1 94 ? -8.671 -9.236 20.813 1.00 91.75 94 ALA A O 1
ATOM 785 N N . PHE A 1 95 ? -8.233 -10.604 19.093 1.00 91.38 95 PHE A N 1
ATOM 786 C CA . PHE A 1 95 ? -9.431 -10.265 18.322 1.00 91.38 95 PHE A CA 1
ATOM 787 C C . PHE A 1 95 ? -10.723 -10.698 19.025 1.00 91.38 95 PHE A C 1
ATOM 789 O O . PHE A 1 95 ? -11.650 -9.897 19.159 1.00 91.38 95 PHE A O 1
ATOM 796 N N . VAL A 1 96 ? -10.775 -11.936 19.527 1.00 92.19 96 VAL A N 1
ATOM 797 C CA . VAL A 1 96 ? -11.925 -12.438 20.296 1.00 92.19 96 VAL A CA 1
ATOM 798 C C . VAL A 1 96 ? -12.112 -11.612 21.568 1.00 92.19 96 VAL A C 1
ATOM 800 O O . VAL A 1 96 ? -13.222 -11.171 21.863 1.00 92.19 96 VAL A O 1
ATOM 803 N N . PHE A 1 97 ? -11.024 -11.326 22.286 1.00 93.44 97 PHE A N 1
ATOM 804 C CA . PHE A 1 97 ? -11.063 -10.502 23.490 1.00 93.44 97 PHE A CA 1
ATOM 805 C C . PHE A 1 97 ? -11.540 -9.069 23.193 1.00 93.44 97 PHE A C 1
ATOM 807 O O . PHE A 1 97 ? -12.392 -8.551 23.913 1.00 93.44 97 PHE A O 1
ATOM 814 N N . LYS A 1 98 ? -11.097 -8.459 22.080 1.00 92.19 98 LYS A N 1
ATOM 815 C CA . LYS A 1 98 ? -11.606 -7.168 21.573 1.00 92.19 98 LYS A CA 1
ATOM 816 C C . LYS A 1 98 ? -13.116 -7.212 21.373 1.00 92.19 98 LYS A C 1
ATOM 818 O O . LYS A 1 98 ? -13.814 -6.311 21.827 1.00 92.19 98 LYS A O 1
ATOM 823 N N . ALA A 1 99 ? -13.614 -8.236 20.679 1.00 92.56 99 ALA A N 1
ATOM 824 C CA . ALA A 1 99 ? -15.033 -8.368 20.367 1.00 92.56 99 ALA A CA 1
ATOM 825 C C . ALA A 1 99 ? -15.884 -8.472 21.642 1.00 92.56 99 ALA A C 1
ATOM 827 O O . ALA A 1 99 ? -16.888 -7.774 21.757 1.00 92.56 99 ALA A O 1
ATOM 828 N N . ILE A 1 100 ? -15.446 -9.271 22.623 1.00 94.69 100 ILE A N 1
ATOM 829 C CA . ILE A 1 100 ? -16.122 -9.397 23.923 1.00 94.69 100 ILE A CA 1
ATOM 830 C C . ILE A 1 100 ? -16.132 -8.052 24.660 1.00 94.69 100 ILE A C 1
ATOM 832 O O . ILE A 1 100 ? -17.186 -7.618 25.127 1.00 94.69 100 ILE A O 1
ATOM 836 N N . ILE A 1 101 ? -14.984 -7.367 24.735 1.00 94.56 101 ILE A N 1
ATOM 837 C CA . ILE A 1 101 ? -14.885 -6.062 25.401 1.00 94.56 101 ILE A CA 1
ATOM 838 C C . ILE A 1 101 ? -15.778 -5.022 24.732 1.00 94.56 101 ILE A C 1
ATOM 840 O O . ILE A 1 101 ? -16.444 -4.279 25.445 1.00 94.56 101 ILE A O 1
ATOM 844 N N . GLU A 1 102 ? -15.839 -4.971 23.399 1.00 93.94 102 GLU A N 1
ATOM 845 C CA . GLU A 1 102 ? -16.707 -4.016 22.703 1.00 93.94 102 GLU A CA 1
ATOM 846 C C . GLU A 1 102 ? -18.184 -4.264 23.027 1.00 93.94 102 GLU A C 1
ATOM 848 O O . GLU A 1 102 ? -18.910 -3.311 23.293 1.00 93.94 102 GLU A O 1
ATOM 853 N N . ILE A 1 103 ? -18.629 -5.527 23.068 1.00 94.06 103 ILE A N 1
ATOM 854 C CA . ILE A 1 103 ? -20.017 -5.868 23.420 1.00 94.06 103 ILE A CA 1
ATOM 855 C C . ILE A 1 103 ? -20.339 -5.390 24.841 1.00 94.06 103 ILE A C 1
ATOM 857 O O . ILE A 1 103 ? -21.331 -4.688 25.048 1.00 94.06 103 ILE A O 1
ATOM 861 N N . VAL A 1 104 ? -19.482 -5.719 25.816 1.00 95.31 104 VAL A N 1
ATOM 862 C CA . VAL A 1 104 ? -19.654 -5.294 27.217 1.00 95.31 104 VAL A CA 1
ATOM 863 C C . VAL A 1 104 ? -19.619 -3.769 27.334 1.00 95.31 104 VAL A C 1
ATOM 865 O O . VAL A 1 104 ? -20.450 -3.175 28.021 1.00 95.31 104 VAL A O 1
ATOM 868 N N . ARG A 1 105 ? -18.693 -3.117 26.627 1.00 94.69 105 ARG A N 1
ATOM 869 C CA . ARG A 1 105 ? -18.558 -1.661 26.588 1.00 94.69 105 ARG A CA 1
ATOM 870 C C . ARG A 1 105 ? -19.817 -1.004 26.023 1.00 94.69 105 ARG A C 1
ATOM 872 O O . ARG A 1 105 ? -20.330 -0.080 26.645 1.00 94.69 105 ARG A O 1
ATOM 879 N N . LEU A 1 106 ? -20.322 -1.452 24.874 1.00 93.19 106 LEU A N 1
ATOM 880 C CA . LEU A 1 106 ? -21.523 -0.891 24.247 1.00 93.19 106 LEU A CA 1
ATOM 881 C C . LEU A 1 106 ? -22.753 -1.057 25.143 1.00 93.19 106 LEU A C 1
ATOM 883 O O . LEU A 1 106 ? -23.536 -0.117 25.273 1.00 93.19 106 LEU A O 1
ATOM 887 N N . TYR A 1 107 ? -22.881 -2.207 25.814 1.00 93.56 107 TYR A N 1
ATOM 888 C CA . TYR A 1 107 ? -23.940 -2.441 26.792 1.00 93.56 107 TYR A CA 1
ATOM 889 C C . TYR A 1 107 ? -23.868 -1.455 27.965 1.00 93.56 107 TYR A C 1
ATOM 891 O O . TYR A 1 107 ? -24.859 -0.792 28.261 1.00 93.56 107 TYR A O 1
ATOM 899 N N . LEU A 1 108 ? -22.697 -1.305 28.597 1.00 92.62 108 LEU A N 1
ATOM 900 C CA . LEU A 1 108 ? -22.514 -0.381 29.723 1.00 92.62 108 LEU A CA 1
ATOM 901 C C . LEU A 1 108 ? -22.704 1.082 29.313 1.00 92.62 108 LEU A C 1
ATOM 903 O O . LEU A 1 108 ? -23.290 1.852 30.066 1.00 92.62 108 LEU A O 1
ATOM 907 N N . GLY A 1 109 ? -22.264 1.459 28.110 1.00 91.75 109 GLY A N 1
ATOM 908 C CA . GLY A 1 109 ? -22.484 2.798 27.568 1.00 91.75 109 GLY A CA 1
ATOM 909 C C . GLY A 1 109 ? -23.968 3.094 27.346 1.00 91.75 109 GLY A C 1
ATOM 910 O O . GLY A 1 109 ? -24.443 4.163 27.722 1.00 91.75 109 GLY A O 1
ATOM 911 N N . TYR A 1 110 ? -24.716 2.141 26.781 1.00 91.38 110 TYR A N 1
ATOM 912 C CA . TYR A 1 110 ? -26.153 2.293 26.551 1.00 91.38 110 TYR A CA 1
ATOM 913 C C . TYR A 1 110 ? -26.941 2.306 27.868 1.00 91.38 110 TYR A C 1
ATOM 915 O O . TYR A 1 110 ? -27.716 3.230 28.113 1.00 91.38 110 TYR A O 1
ATOM 923 N N . ALA A 1 111 ? -26.702 1.324 28.742 1.00 89.50 111 ALA A N 1
ATOM 924 C CA . ALA A 1 111 ? -27.381 1.196 30.029 1.00 89.50 111 ALA A CA 1
ATOM 925 C C . ALA A 1 111 ? -27.043 2.349 30.987 1.00 89.50 111 ALA A C 1
ATOM 927 O O . ALA A 1 111 ? -27.936 2.858 31.657 1.00 89.50 111 ALA A O 1
ATOM 928 N N . GLY A 1 112 ? -25.784 2.794 31.026 1.00 88.81 112 GLY A N 1
ATOM 929 C CA . GLY A 1 112 ? -25.355 3.923 31.850 1.00 88.81 112 GLY A CA 1
ATOM 930 C C . GLY A 1 112 ? -25.934 5.256 31.379 1.00 88.81 112 GLY A C 1
ATOM 931 O O . GLY A 1 112 ? -26.352 6.058 32.207 1.00 88.81 112 GLY A O 1
ATOM 932 N N . ASN A 1 113 ? -26.026 5.476 30.061 1.00 87.62 113 ASN A N 1
ATOM 933 C CA . ASN A 1 113 ? -26.572 6.719 29.510 1.00 87.62 113 ASN A CA 1
ATOM 934 C C . ASN A 1 113 ? -28.102 6.806 29.630 1.00 87.62 113 ASN A C 1
ATOM 936 O O . ASN A 1 113 ? -28.609 7.887 29.896 1.00 87.62 113 ASN A O 1
ATOM 940 N N . LEU A 1 114 ? -28.841 5.703 29.442 1.00 84.88 114 LEU A N 1
ATOM 941 C CA . LEU A 1 114 ? -30.303 5.688 29.633 1.00 84.88 114 LEU A CA 1
ATOM 942 C C . LEU A 1 114 ? -30.703 5.598 31.106 1.00 84.88 114 LEU A C 1
ATOM 944 O O . LEU A 1 114 ? -31.732 6.136 31.498 1.00 84.88 114 LEU A O 1
ATOM 948 N N . GLY A 1 115 ? -29.924 4.866 31.901 1.00 80.88 115 GLY A N 1
ATOM 949 C CA . GLY A 1 115 ? -30.182 4.676 33.322 1.00 80.88 115 GLY A CA 1
ATOM 950 C C . GLY A 1 115 ? -29.723 5.843 34.188 1.00 80.88 115 GLY A C 1
ATOM 951 O O . GLY A 1 115 ? -29.957 5.790 35.391 1.00 80.88 115 GLY A O 1
ATOM 952 N N . GLU A 1 116 ? -29.051 6.845 33.605 1.00 79.38 116 GLU A N 1
ATOM 953 C CA . GLU A 1 116 ? -28.502 8.012 34.314 1.00 79.38 116 GLU A CA 1
ATOM 954 C C . GLU A 1 116 ? -27.558 7.612 35.464 1.00 79.38 116 GLU A C 1
ATOM 956 O O . GLU A 1 116 ? -27.388 8.312 36.461 1.00 79.38 116 GLU A O 1
ATOM 961 N N . ARG A 1 117 ? -26.908 6.447 35.325 1.00 76.81 117 ARG A N 1
ATOM 962 C CA . ARG A 1 117 ? -26.067 5.864 36.371 1.00 76.81 117 ARG A CA 1
ATOM 963 C C . ARG A 1 117 ? -24.591 6.132 36.109 1.00 76.81 117 ARG A C 1
ATOM 965 O O . ARG A 1 117 ? -23.997 5.654 35.138 1.00 76.81 117 ARG A O 1
ATOM 972 N N . MET A 1 118 ? -23.977 6.869 37.033 1.00 77.50 118 MET A N 1
ATOM 973 C CA . MET A 1 118 ? -22.557 7.226 36.990 1.00 77.50 118 MET A CA 1
ATOM 974 C C . MET A 1 118 ? -21.598 6.018 36.960 1.00 77.50 118 MET A C 1
ATOM 976 O O . MET A 1 118 ? -20.626 6.068 36.195 1.00 77.50 118 MET A O 1
ATOM 980 N N . PRO A 1 119 ? -21.791 4.947 37.759 1.00 85.25 119 PRO A N 1
ATOM 981 C CA . PRO A 1 119 ? -20.825 3.848 37.816 1.00 85.25 119 PRO A CA 1
ATOM 982 C C . PRO A 1 119 ? -20.675 3.109 36.479 1.00 85.25 119 PRO A C 1
ATOM 984 O O . PRO A 1 119 ? -19.555 2.832 36.051 1.00 85.25 119 PRO A O 1
ATOM 987 N N . GLU A 1 120 ? -21.777 2.846 35.779 1.00 87.81 120 GLU A N 1
ATOM 988 C CA . GLU A 1 120 ? -21.817 2.167 34.481 1.00 87.81 120 GLU A CA 1
ATOM 989 C C . GLU A 1 120 ? -21.137 3.002 33.387 1.00 87.81 120 GLU A C 1
ATOM 991 O O . GLU A 1 120 ? -20.358 2.480 32.584 1.00 87.81 120 GLU A O 1
ATOM 996 N N . LEU A 1 121 ? -21.354 4.319 33.398 1.00 87.06 121 LEU A N 1
ATOM 997 C CA . LEU A 1 121 ? -20.725 5.243 32.455 1.00 87.06 121 LEU A CA 1
ATOM 998 C C . LEU A 1 121 ? -19.222 5.426 32.739 1.00 87.06 121 LEU A C 1
ATOM 1000 O O . LEU A 1 121 ? -18.401 5.520 31.821 1.00 87.06 121 LEU A O 1
ATOM 1004 N N . THR A 1 122 ? -18.841 5.385 34.017 1.00 86.62 122 THR A N 1
ATOM 1005 C CA . THR A 1 122 ? -17.435 5.349 34.440 1.00 86.62 122 THR A CA 1
ATOM 1006 C C . THR A 1 122 ? -16.767 4.057 33.970 1.00 86.62 122 THR A C 1
ATOM 1008 O O . THR A 1 122 ? -15.673 4.103 33.408 1.00 86.62 122 THR A O 1
ATOM 1011 N N . ALA A 1 123 ? -17.439 2.911 34.114 1.00 91.38 123 ALA A N 1
ATOM 1012 C CA . ALA A 1 123 ? -16.953 1.625 33.624 1.00 91.38 123 ALA A CA 1
ATOM 1013 C C . ALA A 1 123 ? -16.783 1.616 32.094 1.00 91.38 123 ALA A C 1
ATOM 1015 O O . ALA A 1 123 ? -15.772 1.120 31.600 1.00 91.38 123 ALA A O 1
ATOM 1016 N N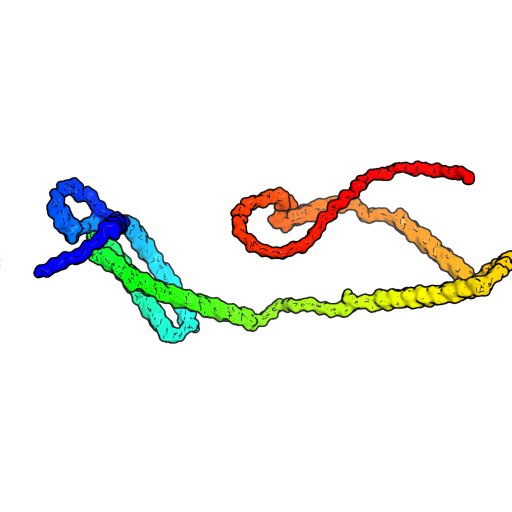 . PHE A 1 124 ? -17.696 2.238 31.340 1.00 92.88 124 PHE A N 1
ATOM 1017 C CA . PHE A 1 124 ? -17.549 2.450 29.895 1.00 92.88 124 PHE A CA 1
ATOM 1018 C C . PHE A 1 124 ? -16.273 3.236 29.544 1.00 92.88 124 PHE A C 1
ATOM 1020 O O . PHE A 1 124 ? -15.513 2.840 28.653 1.00 92.88 124 PHE A O 1
ATOM 1027 N N . CYS A 1 125 ? -16.006 4.335 30.254 1.00 90.00 125 CYS A N 1
ATOM 1028 C CA . CYS A 1 125 ? -14.814 5.152 30.028 1.00 90.00 125 CYS A CA 1
ATOM 1029 C C . CYS A 1 125 ? -13.527 4.391 30.391 1.00 90.00 125 CYS A C 1
ATOM 1031 O O . CYS A 1 125 ? -12.583 4.343 29.599 1.00 90.00 125 CYS A O 1
ATOM 1033 N N . LEU A 1 126 ? -13.516 3.714 31.543 1.00 91.81 126 LEU A N 1
ATOM 1034 C CA . LEU A 1 126 ? -12.385 2.905 31.998 1.00 91.81 126 LEU A CA 1
ATOM 1035 C C . LEU A 1 126 ? -12.084 1.751 31.038 1.00 91.81 126 LEU A C 1
ATOM 1037 O O . LEU A 1 126 ? -10.930 1.574 30.656 1.00 91.81 126 LEU A O 1
ATOM 1041 N N . LEU A 1 127 ? -13.103 1.017 30.580 1.00 92.44 127 LEU A N 1
ATOM 1042 C CA . LEU A 1 127 ? -12.935 -0.026 29.563 1.00 92.44 127 LEU A CA 1
ATOM 1043 C C . LEU A 1 127 ? -12.349 0.543 28.266 1.00 92.44 127 LEU A C 1
ATOM 1045 O O . LEU A 1 127 ? -11.489 -0.088 27.651 1.00 92.44 127 LEU A O 1
ATOM 1049 N N . THR A 1 128 ? -12.767 1.754 27.882 1.00 93.12 128 THR A N 1
ATOM 1050 C CA . THR A 1 128 ? -12.253 2.430 26.686 1.00 93.12 128 THR A CA 1
ATOM 1051 C C . THR A 1 128 ? -10.757 2.739 26.816 1.00 93.12 128 THR A C 1
ATOM 1053 O O . THR A 1 128 ? -9.978 2.412 25.923 1.00 93.12 128 THR A O 1
ATOM 1056 N N . ILE A 1 129 ? -10.338 3.347 27.925 1.00 92.62 129 ILE A N 1
ATOM 1057 C CA . ILE A 1 129 ? -8.954 3.807 28.107 1.00 92.62 129 ILE A CA 1
ATOM 1058 C C . ILE A 1 129 ? -8.008 2.643 28.418 1.00 92.62 129 ILE A C 1
ATOM 1060 O O . ILE A 1 129 ? -6.914 2.582 27.866 1.00 92.62 129 ILE A O 1
ATOM 1064 N N . ILE A 1 130 ? -8.417 1.727 29.297 1.00 92.50 130 ILE A N 1
ATOM 1065 C CA . ILE A 1 130 ? -7.535 0.680 29.829 1.00 92.50 130 ILE A CA 1
ATOM 1066 C C . ILE A 1 130 ? -7.399 -0.481 28.850 1.00 92.50 130 ILE A C 1
ATOM 1068 O O . ILE A 1 130 ? -6.298 -0.985 28.651 1.00 92.50 130 ILE A O 1
ATOM 1072 N N . PHE A 1 131 ? -8.500 -0.916 28.237 1.00 94.50 131 PHE A N 1
ATOM 1073 C CA . PHE A 1 131 ? -8.479 -2.107 27.392 1.00 94.50 131 PHE A CA 1
ATOM 1074 C C . PHE A 1 131 ? -8.637 -1.771 25.918 1.00 94.50 131 PHE A C 1
ATOM 1076 O O . PHE A 1 131 ? -7.852 -2.240 25.097 1.00 94.50 131 PHE A O 1
ATOM 1083 N N . GLN A 1 132 ? -9.617 -0.942 25.562 1.00 92.06 132 GLN A N 1
ATOM 1084 C CA . GLN A 1 132 ? -9.959 -0.754 24.158 1.00 92.06 132 GLN A CA 1
ATOM 1085 C C . GLN A 1 132 ? -8.878 -0.012 23.372 1.00 92.06 132 GLN A C 1
ATOM 1087 O O . GLN A 1 132 ? -8.498 -0.472 22.295 1.00 92.06 132 GLN A O 1
ATOM 1092 N N . VAL A 1 133 ? -8.370 1.113 23.883 1.00 93.38 133 VAL A N 1
ATOM 1093 C CA . VAL A 1 133 ? -7.336 1.902 23.194 1.00 93.38 133 VAL A CA 1
ATOM 1094 C C . VAL A 1 133 ? -6.036 1.101 23.032 1.00 93.38 133 VAL A C 1
ATOM 1096 O O . VAL A 1 133 ? -5.586 0.973 21.890 1.00 93.38 133 VAL A O 1
ATOM 1099 N N . PRO A 1 134 ? -5.452 0.493 24.087 1.00 94.94 134 PRO A N 1
ATOM 1100 C CA . PRO A 1 134 ? -4.217 -0.275 23.942 1.00 94.94 134 PRO A CA 1
ATOM 1101 C C . PRO A 1 134 ? -4.378 -1.484 23.026 1.00 94.94 134 PRO A C 1
ATOM 1103 O O . PRO A 1 134 ? -3.507 -1.751 22.201 1.00 94.94 134 PRO A O 1
ATOM 1106 N N . LEU A 1 135 ? -5.506 -2.192 23.119 1.00 93.38 135 LEU A N 1
ATOM 1107 C CA . LEU A 1 135 ? -5.736 -3.380 22.307 1.00 93.38 135 LEU A CA 1
ATOM 1108 C C . LEU A 1 135 ? -5.996 -3.034 20.835 1.00 93.38 135 LEU A C 1
ATOM 1110 O O . LEU A 1 135 ? -5.512 -3.731 19.944 1.00 93.38 135 LEU A O 1
ATOM 1114 N N . THR A 1 136 ? -6.685 -1.921 20.565 1.00 91.69 136 THR A N 1
ATOM 1115 C CA . THR A 1 136 ? -6.847 -1.401 19.197 1.00 91.69 136 THR A CA 1
ATOM 1116 C C . THR A 1 136 ? -5.502 -0.978 18.613 1.00 91.69 136 THR A C 1
ATOM 1118 O O . THR A 1 136 ? -5.207 -1.313 17.469 1.00 91.69 136 THR A O 1
ATOM 1121 N N . LEU A 1 137 ? -4.655 -0.299 19.395 1.00 94.12 137 LEU A N 1
ATOM 1122 C CA . LEU A 1 137 ? -3.310 0.083 18.965 1.00 94.12 137 LEU A CA 1
ATOM 1123 C C . LEU A 1 137 ? -2.443 -1.149 18.672 1.00 94.12 137 LEU A C 1
ATOM 1125 O O . LEU A 1 137 ? -1.770 -1.193 17.648 1.00 94.12 137 LEU A O 1
ATOM 1129 N N . PHE A 1 138 ? -2.493 -2.163 19.536 1.00 91.81 138 PHE A N 1
ATOM 1130 C CA . PHE A 1 138 ? -1.784 -3.424 19.343 1.00 91.81 138 PHE A CA 1
ATOM 1131 C C . PHE A 1 138 ? -2.184 -4.110 18.028 1.00 91.81 138 PHE A C 1
ATOM 1133 O O . PHE A 1 138 ? -1.315 -4.417 17.212 1.00 91.81 138 PHE A O 1
ATOM 1140 N N . LEU A 1 139 ? -3.487 -4.298 17.782 1.00 88.69 139 LEU A N 1
ATOM 1141 C CA . LEU A 1 139 ? -3.978 -4.914 16.543 1.00 88.69 139 LEU A CA 1
ATOM 1142 C C . LEU A 1 139 ? -3.613 -4.081 15.303 1.00 88.69 139 LEU A C 1
ATOM 1144 O O . LEU A 1 139 ? -3.210 -4.643 14.284 1.00 88.69 139 LEU A O 1
ATOM 1148 N N . LEU A 1 140 ? -3.685 -2.749 15.401 1.00 90.31 140 LEU A N 1
ATOM 1149 C CA . LEU A 1 140 ? -3.308 -1.840 14.319 1.00 90.31 140 LEU A CA 1
ATOM 1150 C C . LEU A 1 140 ? -1.818 -1.954 13.966 1.00 90.31 140 LEU A C 1
ATOM 1152 O O . LEU A 1 140 ? -1.471 -2.022 12.789 1.00 90.31 140 LEU A O 1
ATOM 1156 N N . LEU A 1 141 ? -0.935 -2.005 14.968 1.00 89.88 141 LEU A N 1
ATOM 1157 C CA . LEU A 1 141 ? 0.505 -2.170 14.749 1.00 89.88 141 LEU A CA 1
ATOM 1158 C C . LEU A 1 141 ? 0.810 -3.487 14.029 1.00 89.88 141 LEU A C 1
ATOM 1160 O O . LEU A 1 141 ? 1.572 -3.491 13.063 1.00 89.88 141 LEU A O 1
ATOM 1164 N N . TYR A 1 142 ? 0.170 -4.584 14.439 1.00 86.50 142 TYR A N 1
ATOM 1165 C CA . TYR A 1 142 ? 0.304 -5.872 13.752 1.00 86.50 142 TYR A CA 1
ATOM 1166 C C . TYR A 1 142 ? -0.164 -5.805 12.295 1.00 86.50 142 TYR A C 1
ATOM 1168 O O . TYR A 1 142 ? 0.516 -6.322 11.406 1.00 86.50 142 TYR A O 1
ATOM 1176 N N . GLN A 1 143 ? -1.277 -5.121 12.025 1.00 85.56 143 GLN A N 1
ATOM 1177 C CA . GLN A 1 143 ? -1.778 -4.944 10.665 1.00 85.56 143 GLN A CA 1
ATOM 1178 C C . GLN A 1 143 ? -0.823 -4.107 9.799 1.00 85.56 143 GLN A C 1
ATOM 1180 O O . GLN A 1 143 ? -0.590 -4.454 8.642 1.00 85.56 143 GLN A O 1
ATOM 1185 N N . ILE A 1 144 ? -0.218 -3.049 10.350 1.00 89.00 144 ILE A N 1
ATOM 1186 C CA . ILE A 1 144 ? 0.779 -2.226 9.644 1.00 89.00 144 ILE A CA 1
ATOM 1187 C C . ILE A 1 144 ? 2.022 -3.054 9.301 1.00 89.00 144 ILE A C 1
ATOM 1189 O O . ILE A 1 144 ? 2.497 -3.002 8.166 1.00 89.00 144 ILE A O 1
ATOM 1193 N N . ILE A 1 145 ? 2.533 -3.846 10.247 1.00 86.25 145 ILE A N 1
ATOM 1194 C CA . ILE A 1 145 ? 3.706 -4.700 10.015 1.00 86.25 145 ILE A CA 1
ATOM 1195 C C . ILE A 1 145 ? 3.412 -5.724 8.914 1.00 86.25 145 ILE A C 1
ATOM 1197 O O . ILE A 1 145 ? 4.213 -5.873 7.992 1.00 86.25 145 ILE A O 1
ATOM 1201 N N . ALA A 1 146 ? 2.251 -6.381 8.959 1.00 82.94 146 ALA A N 1
ATOM 1202 C CA . ALA A 1 146 ? 1.855 -7.337 7.928 1.00 82.94 146 ALA A CA 1
ATOM 1203 C C . ALA A 1 146 ? 1.707 -6.681 6.545 1.00 82.94 146 ALA A C 1
ATOM 1205 O O . ALA A 1 146 ? 2.165 -7.240 5.550 1.00 82.94 146 ALA A O 1
ATOM 1206 N N . MET A 1 147 ? 1.142 -5.470 6.471 1.00 85.06 147 MET A N 1
ATOM 1207 C CA . MET A 1 147 ? 1.075 -4.705 5.220 1.00 85.06 147 MET A CA 1
ATOM 1208 C C . MET A 1 147 ? 2.470 -4.420 4.653 1.00 85.06 147 MET A C 1
ATOM 1210 O O . MET A 1 147 ? 2.695 -4.596 3.458 1.00 85.06 147 MET A O 1
ATOM 1214 N N . ILE A 1 148 ? 3.429 -4.035 5.500 1.00 87.81 148 ILE A N 1
ATOM 1215 C CA . ILE A 1 148 ? 4.817 -3.811 5.076 1.00 87.81 148 ILE A CA 1
ATOM 1216 C C . ILE A 1 148 ? 5.444 -5.112 4.561 1.00 87.81 148 ILE A C 1
ATOM 1218 O O . ILE A 1 148 ? 6.090 -5.094 3.514 1.00 87.81 148 ILE A O 1
ATOM 1222 N N . GLN A 1 149 ? 5.234 -6.241 5.245 1.00 85.75 149 GLN A N 1
ATOM 1223 C CA . GLN A 1 149 ? 5.751 -7.543 4.810 1.00 85.75 149 GLN A CA 1
ATOM 1224 C C . GLN A 1 149 ? 5.205 -7.955 3.438 1.00 85.75 149 GLN A C 1
ATOM 1226 O O . GLN A 1 149 ? 5.984 -8.336 2.565 1.00 85.75 149 GLN A O 1
ATOM 1231 N N . ILE A 1 150 ? 3.894 -7.813 3.218 1.00 85.06 150 ILE A N 1
ATOM 1232 C CA . ILE A 1 150 ? 3.253 -8.113 1.929 1.00 85.06 150 ILE A CA 1
ATOM 1233 C C . ILE A 1 150 ? 3.792 -7.188 0.829 1.00 85.06 150 ILE A C 1
ATOM 1235 O O . ILE A 1 150 ? 4.159 -7.662 -0.247 1.00 85.06 150 ILE A O 1
ATOM 1239 N N . CYS A 1 151 ? 3.903 -5.883 1.095 1.00 88.62 151 CYS A N 1
ATOM 1240 C CA . CYS A 1 151 ? 4.475 -4.924 0.147 1.00 88.62 151 CYS A CA 1
ATOM 1241 C C . CYS A 1 151 ? 5.925 -5.270 -0.218 1.00 88.62 151 CYS A C 1
ATOM 1243 O O . CYS A 1 151 ? 6.279 -5.262 -1.395 1.00 88.62 151 CYS A O 1
ATOM 1245 N N . MET A 1 152 ? 6.759 -5.610 0.767 1.00 89.75 152 MET A N 1
ATOM 1246 C CA . MET A 1 152 ? 8.147 -6.016 0.530 1.00 89.75 152 MET A CA 1
ATOM 1247 C C . MET A 1 152 ? 8.229 -7.305 -0.292 1.00 89.75 152 MET A C 1
ATOM 1249 O O . MET A 1 152 ? 9.008 -7.361 -1.242 1.00 89.75 152 MET A O 1
ATOM 1253 N N . ALA A 1 153 ? 7.401 -8.308 0.015 1.00 87.44 153 ALA A N 1
ATOM 1254 C CA . ALA A 1 153 ? 7.328 -9.545 -0.759 1.00 87.44 153 ALA A CA 1
ATOM 1255 C C . ALA A 1 153 ? 6.925 -9.281 -2.220 1.00 87.44 153 ALA A C 1
ATOM 1257 O O . ALA A 1 153 ? 7.529 -9.838 -3.136 1.00 87.44 153 ALA A O 1
ATOM 1258 N N . LEU A 1 154 ? 5.966 -8.380 -2.451 1.00 88.81 154 LEU A N 1
ATOM 1259 C CA . LEU A 1 154 ? 5.529 -8.002 -3.794 1.00 88.81 154 LEU A CA 1
ATOM 1260 C C . LEU A 1 154 ? 6.619 -7.245 -4.566 1.00 88.81 154 LEU A C 1
ATOM 1262 O O . LEU A 1 154 ? 6.855 -7.535 -5.735 1.00 88.81 154 LEU A O 1
ATOM 1266 N N . ILE A 1 155 ? 7.332 -6.320 -3.917 1.00 90.50 155 ILE A N 1
ATOM 1267 C CA . ILE A 1 155 ? 8.459 -5.601 -4.533 1.00 90.50 155 ILE A CA 1
ATOM 1268 C C . ILE A 1 155 ? 9.578 -6.573 -4.929 1.00 90.50 155 ILE A C 1
ATOM 1270 O O . ILE A 1 155 ? 10.131 -6.456 -6.023 1.00 90.50 155 ILE A O 1
ATOM 1274 N N . LEU A 1 156 ? 9.909 -7.532 -4.060 1.00 88.62 156 LEU A N 1
ATOM 1275 C CA . LEU A 1 156 ? 10.908 -8.561 -4.359 1.00 88.62 156 LEU A CA 1
ATOM 1276 C C . LEU A 1 156 ? 10.454 -9.456 -5.520 1.00 88.62 156 LEU A C 1
ATOM 1278 O O . LEU A 1 156 ? 11.216 -9.650 -6.463 1.00 88.62 156 LEU A O 1
ATOM 1282 N N . ALA A 1 157 ? 9.193 -9.894 -5.524 1.00 88.81 157 ALA A N 1
ATOM 1283 C CA . ALA A 1 157 ? 8.631 -10.684 -6.618 1.00 88.81 157 ALA A CA 1
ATOM 1284 C C . ALA A 1 157 ? 8.672 -9.943 -7.969 1.00 88.81 157 ALA A C 1
ATOM 1286 O O . ALA A 1 157 ? 8.943 -10.552 -9.001 1.00 88.81 157 ALA A O 1
ATOM 1287 N N . VAL A 1 158 ? 8.452 -8.623 -7.975 1.00 89.25 158 VAL A N 1
ATOM 1288 C CA . VAL A 1 158 ? 8.567 -7.792 -9.187 1.00 89.25 158 VAL A CA 1
ATOM 1289 C C . VAL A 1 158 ? 10.022 -7.631 -9.631 1.00 89.25 158 VAL A C 1
ATOM 1291 O O . VAL A 1 158 ? 10.282 -7.604 -10.831 1.00 89.25 158 VAL A O 1
ATOM 1294 N N . ARG A 1 159 ? 10.980 -7.542 -8.699 1.00 86.69 159 ARG A N 1
ATOM 1295 C CA . ARG A 1 159 ? 12.413 -7.485 -9.036 1.00 86.69 159 ARG A CA 1
ATOM 1296 C C . ARG A 1 159 ? 12.912 -8.767 -9.697 1.00 86.69 159 ARG A C 1
ATOM 1298 O O . ARG A 1 159 ? 13.713 -8.679 -10.624 1.00 86.69 159 ARG A O 1
ATOM 1305 N N . ASP A 1 160 ? 12.432 -9.920 -9.244 1.00 86.69 160 ASP A N 1
ATOM 1306 C CA . ASP A 1 160 ? 12.814 -11.224 -9.800 1.00 86.69 160 ASP A CA 1
ATOM 1307 C C . ASP A 1 160 ? 12.054 -11.564 -11.094 1.00 86.69 160 ASP A C 1
ATOM 1309 O O . ASP A 1 160 ? 12.439 -12.472 -11.840 1.00 86.69 160 ASP A O 1
ATOM 1313 N N . ALA A 1 161 ? 10.978 -10.831 -11.399 1.00 85.62 161 ALA A N 1
ATOM 1314 C CA . ALA A 1 161 ? 10.224 -11.009 -12.628 1.00 85.62 161 ALA A CA 1
ATOM 1315 C C . ALA A 1 161 ? 11.080 -10.642 -13.852 1.00 85.62 161 ALA A C 1
ATOM 1317 O O . ALA A 1 161 ? 11.661 -9.559 -13.949 1.00 85.62 161 ALA A O 1
ATOM 1318 N N . ARG A 1 162 ? 11.138 -11.548 -14.836 1.00 78.00 162 ARG A N 1
ATOM 1319 C CA . ARG A 1 162 ? 11.873 -11.300 -16.083 1.00 78.00 162 ARG A CA 1
ATOM 1320 C C . ARG A 1 162 ? 11.194 -10.164 -16.864 1.00 78.00 162 ARG A C 1
ATOM 1322 O O . ARG A 1 162 ? 9.983 -10.242 -17.083 1.00 78.00 162 ARG A O 1
ATOM 1329 N N . PRO A 1 163 ? 11.935 -9.142 -17.329 1.00 78.25 163 PRO A N 1
ATOM 1330 C CA . PRO A 1 163 ? 11.352 -8.079 -18.136 1.00 78.25 163 PRO A CA 1
ATOM 1331 C C . PRO A 1 163 ? 10.839 -8.661 -19.460 1.00 78.25 163 PRO A C 1
ATOM 1333 O O . PRO A 1 163 ? 11.601 -9.237 -20.233 1.00 78.25 163 PRO A O 1
ATOM 1336 N N . MET A 1 164 ? 9.535 -8.524 -19.708 1.00 81.62 164 MET A N 1
ATOM 1337 C CA . MET A 1 164 ? 8.889 -8.982 -20.947 1.00 81.62 164 MET A CA 1
ATOM 1338 C C . MET A 1 164 ? 9.179 -8.049 -22.134 1.00 81.62 164 MET A C 1
ATOM 1340 O O . MET A 1 164 ? 9.109 -8.466 -23.287 1.00 81.62 164 MET A O 1
ATOM 1344 N N . ILE A 1 165 ? 9.514 -6.789 -21.852 1.00 81.19 165 ILE A N 1
ATOM 1345 C CA . ILE A 1 165 ? 9.836 -5.771 -22.853 1.00 81.19 165 ILE A CA 1
ATOM 1346 C C . ILE A 1 165 ? 11.355 -5.611 -22.891 1.00 81.19 165 ILE A C 1
ATOM 1348 O O . ILE A 1 165 ? 11.973 -5.308 -21.869 1.00 81.19 165 ILE A O 1
ATOM 1352 N N . ASP A 1 166 ? 11.953 -5.808 -24.066 1.00 79.62 166 ASP A N 1
ATOM 1353 C CA . ASP A 1 166 ? 13.371 -5.526 -24.275 1.00 79.62 166 ASP A CA 1
ATOM 1354 C C . ASP A 1 166 ? 13.597 -4.012 -24.203 1.00 79.62 166 ASP A C 1
ATOM 1356 O O . ASP A 1 166 ? 13.169 -3.258 -25.074 1.00 79.62 166 ASP A O 1
ATOM 1360 N N . SER A 1 167 ? 14.244 -3.564 -23.133 1.00 87.19 167 SER A N 1
ATOM 1361 C CA . SER A 1 167 ? 14.625 -2.167 -22.914 1.00 87.19 167 SER A CA 1
ATOM 1362 C C . SER A 1 167 ? 16.041 -1.863 -23.406 1.00 87.19 167 SER A C 1
ATOM 1364 O O . SER A 1 167 ? 16.577 -0.786 -23.133 1.00 87.19 167 SER A O 1
ATOM 1366 N N . ARG A 1 168 ? 16.681 -2.801 -24.119 1.00 84.81 168 ARG A N 1
ATOM 1367 C CA . ARG A 1 168 ? 18.012 -2.574 -24.678 1.00 84.81 168 ARG A CA 1
ATOM 1368 C C . ARG A 1 168 ? 17.980 -1.469 -25.735 1.00 84.81 168 ARG A C 1
ATOM 1370 O O . ARG A 1 168 ? 17.033 -1.385 -26.518 1.00 84.81 168 ARG A O 1
ATOM 1377 N N . PRO A 1 169 ? 19.034 -0.639 -25.803 1.00 83.81 169 PRO A N 1
ATOM 1378 C CA . PRO A 1 169 ? 19.173 0.305 -26.897 1.00 83.81 169 PRO A CA 1
ATOM 1379 C C . PRO A 1 169 ? 19.225 -0.457 -28.234 1.00 83.81 169 PRO A C 1
ATOM 1381 O O . PRO A 1 169 ? 19.776 -1.564 -28.295 1.00 83.81 169 PRO A O 1
ATOM 1384 N N . PRO A 1 170 ? 18.669 0.113 -29.317 1.00 85.75 170 PRO A N 1
ATOM 1385 C CA . PRO A 1 170 ? 18.698 -0.521 -30.628 1.00 85.75 170 PRO A CA 1
ATOM 1386 C C . PRO A 1 170 ? 20.143 -0.764 -31.082 1.00 85.75 170 PRO A C 1
ATOM 1388 O O . PRO A 1 170 ? 21.053 -0.002 -30.748 1.00 85.75 170 PRO A O 1
ATOM 1391 N N . ARG A 1 171 ? 20.362 -1.824 -31.875 1.00 85.81 171 ARG A N 1
ATOM 1392 C CA . ARG A 1 171 ? 21.690 -2.138 -32.426 1.00 85.81 171 ARG A CA 1
ATOM 1393 C C . ARG A 1 171 ? 22.232 -0.944 -33.210 1.00 85.81 171 ARG A C 1
ATOM 1395 O O . ARG A 1 171 ? 21.641 -0.521 -34.202 1.00 85.81 171 ARG A O 1
ATOM 1402 N N . THR A 1 172 ? 23.383 -0.438 -32.788 1.00 85.44 172 THR A N 1
ATOM 1403 C CA . THR A 1 172 ? 24.108 0.600 -33.514 1.00 85.44 172 THR A CA 1
ATOM 1404 C C . THR A 1 172 ? 24.886 -0.041 -34.658 1.00 85.44 172 THR A C 1
ATOM 1406 O O . THR A 1 172 ? 25.635 -1.000 -34.477 1.00 85.44 172 THR A O 1
ATOM 1409 N N . TYR A 1 173 ? 24.708 0.482 -35.870 1.00 86.56 173 TYR A N 1
ATOM 1410 C CA . TYR A 1 173 ? 25.461 0.025 -37.030 1.00 86.56 173 TYR A CA 1
ATOM 1411 C C . TYR A 1 173 ? 26.591 1.001 -37.352 1.00 86.56 173 TYR A C 1
ATOM 1413 O O . TYR A 1 173 ? 26.380 2.215 -37.438 1.00 86.56 173 TYR A O 1
ATOM 1421 N N . MET A 1 174 ? 27.794 0.467 -37.580 1.00 83.00 174 MET A N 1
ATOM 1422 C CA . MET A 1 174 ? 28.977 1.277 -37.896 1.00 83.00 174 MET A CA 1
ATOM 1423 C C . MET A 1 174 ? 28.812 2.064 -39.198 1.00 83.00 174 MET A C 1
ATOM 1425 O O . MET A 1 174 ? 29.258 3.199 -39.271 1.00 83.00 174 MET A O 1
ATOM 1429 N N . HIS A 1 175 ? 28.095 1.525 -40.189 1.00 85.19 175 HIS A N 1
ATOM 1430 C CA . HIS A 1 175 ? 27.836 2.221 -41.457 1.00 85.19 175 HIS A CA 1
ATOM 1431 C C . HIS A 1 175 ? 26.920 3.453 -41.312 1.00 85.19 175 HIS A C 1
ATOM 1433 O O . HIS A 1 175 ? 26.895 4.306 -42.199 1.00 85.19 175 HIS A O 1
ATOM 1439 N N . LEU A 1 176 ? 26.163 3.555 -40.210 1.00 82.00 176 LEU A N 1
ATOM 1440 C CA . LEU A 1 176 ? 25.325 4.718 -39.900 1.00 82.00 176 LEU A CA 1
ATOM 1441 C C . LEU A 1 176 ? 26.155 5.874 -39.321 1.00 82.00 176 LEU A C 1
ATOM 1443 O O . LEU A 1 176 ? 25.850 7.037 -39.570 1.00 82.00 176 LEU A O 1
ATOM 1447 N N . HIS A 1 177 ? 27.224 5.542 -38.592 1.00 81.56 177 HIS A N 1
ATOM 1448 C CA . HIS A 1 177 ? 28.132 6.497 -37.951 1.00 81.56 177 HIS A CA 1
ATOM 1449 C C . HIS A 1 177 ? 29.324 6.853 -38.850 1.00 81.56 177 HIS A C 1
ATOM 1451 O O . HIS A 1 177 ? 29.764 7.998 -38.883 1.00 81.56 177 HIS A O 1
ATOM 1457 N N . MET A 1 178 ? 29.816 5.885 -39.626 1.00 83.19 178 MET A N 1
ATOM 1458 C CA . MET A 1 178 ? 30.946 6.027 -40.537 1.00 83.19 178 MET A CA 1
ATOM 1459 C C . MET A 1 178 ? 30.507 5.785 -41.979 1.00 83.19 178 MET A C 1
ATOM 1461 O O . MET A 1 178 ? 30.315 4.655 -42.430 1.00 83.19 178 MET A O 1
ATOM 1465 N N . LYS A 1 179 ? 30.393 6.876 -42.741 1.00 85.88 179 LYS A N 1
ATOM 1466 C CA . LYS A 1 179 ? 30.140 6.827 -44.185 1.00 85.88 179 LYS A CA 1
ATOM 1467 C C . LYS A 1 179 ? 31.462 6.642 -44.931 1.00 85.88 179 LYS A C 1
ATOM 1469 O O . LYS A 1 179 ? 31.994 7.603 -45.479 1.00 85.88 179 LYS A O 1
ATOM 1474 N N . LEU A 1 180 ? 31.963 5.406 -44.974 1.00 88.44 180 LEU A N 1
ATOM 1475 C CA . LEU A 1 180 ? 33.250 5.047 -45.598 1.00 88.44 180 LEU A CA 1
ATOM 1476 C C . LEU A 1 180 ? 33.411 5.610 -47.019 1.00 88.44 180 LEU A C 1
ATOM 1478 O O . LEU A 1 180 ? 34.430 6.208 -47.330 1.00 88.44 180 LEU A O 1
ATOM 1482 N N . LYS A 1 181 ? 32.367 5.530 -47.853 1.00 90.44 181 LYS A N 1
ATOM 1483 C CA . LYS A 1 181 ? 32.392 6.076 -49.221 1.00 90.44 181 LYS A CA 1
ATOM 1484 C C . LYS A 1 181 ? 32.560 7.599 -49.268 1.00 90.44 181 LYS A C 1
ATOM 1486 O O . LYS A 1 181 ? 33.153 8.119 -50.204 1.00 90.44 181 LYS A O 1
ATOM 1491 N N . LYS A 1 182 ? 32.016 8.319 -48.281 1.00 90.62 182 LYS A N 1
ATOM 1492 C CA . LYS A 1 182 ? 32.188 9.774 -48.184 1.00 90.62 182 LYS A CA 1
ATOM 1493 C C . LYS A 1 182 ? 33.634 10.107 -47.817 1.00 90.62 182 LYS A C 1
ATOM 1495 O O . LYS A 1 182 ? 34.209 10.982 -48.446 1.00 90.62 182 LYS A O 1
ATOM 1500 N N . LEU A 1 183 ? 34.191 9.387 -46.841 1.00 90.75 183 LEU A N 1
ATOM 1501 C CA . LEU A 1 183 ? 35.572 9.564 -46.393 1.00 90.75 183 LEU A CA 1
ATOM 1502 C C . LEU A 1 183 ? 36.567 9.252 -47.520 1.00 90.75 183 LEU A C 1
ATOM 1504 O O . LEU A 1 183 ? 37.423 10.072 -47.822 1.00 90.75 183 LEU A O 1
ATOM 1508 N N . GLN A 1 184 ? 36.366 8.135 -48.224 1.00 92.62 184 GLN A N 1
ATOM 1509 C CA . GLN A 1 184 ? 37.177 7.759 -49.382 1.00 92.62 184 GLN A CA 1
ATOM 1510 C C . GLN A 1 184 ? 37.130 8.823 -50.492 1.00 92.62 184 GLN A C 1
ATOM 1512 O O . GLN A 1 184 ? 38.163 9.204 -51.030 1.00 92.62 184 GLN A O 1
ATOM 1517 N N . LEU A 1 185 ? 35.941 9.340 -50.822 1.00 94.44 185 LEU A N 1
ATOM 1518 C CA . LEU A 1 185 ? 35.799 10.376 -51.850 1.00 94.44 185 LEU A CA 1
ATOM 1519 C C . LEU A 1 185 ? 36.510 11.682 -51.456 1.00 94.44 185 LEU A C 1
ATOM 1521 O O . LEU A 1 185 ? 37.030 12.395 -52.313 1.00 94.44 185 LEU A O 1
ATOM 1525 N N . GLU A 1 186 ? 36.508 12.017 -50.166 1.00 94.06 186 GLU A N 1
ATOM 1526 C CA . GLU A 1 186 ? 37.194 13.193 -49.636 1.00 94.06 186 GLU A CA 1
ATOM 1527 C C . GLU A 1 186 ? 38.718 13.036 -49.725 1.00 94.06 186 GLU A C 1
ATOM 1529 O O . GLU A 1 186 ? 39.385 13.944 -50.220 1.00 94.06 186 GLU A O 1
ATOM 1534 N N . GLU A 1 187 ? 39.254 11.863 -49.377 1.00 95.25 187 GLU A N 1
ATOM 1535 C CA . GLU A 1 187 ? 40.674 11.530 -49.563 1.00 95.25 187 GLU A CA 1
ATOM 1536 C C . GLU A 1 187 ? 41.092 11.567 -51.041 1.00 95.25 187 GLU A C 1
ATOM 1538 O O . GLU A 1 187 ? 42.088 12.204 -51.385 1.00 95.25 187 GLU A O 1
ATOM 1543 N N . GLU A 1 188 ? 40.314 10.959 -51.942 1.00 95.38 188 GLU A N 1
ATOM 1544 C CA . GLU A 1 188 ? 40.586 10.975 -53.388 1.00 95.38 188 GLU A CA 1
ATOM 1545 C C . GLU A 1 188 ? 40.574 12.405 -53.959 1.00 95.38 188 GLU A C 1
ATOM 1547 O O . GLU A 1 188 ? 41.427 12.777 -54.778 1.00 95.38 188 GLU A O 1
ATOM 1552 N N . ARG A 1 189 ? 39.637 13.244 -53.496 1.00 96.12 189 ARG A N 1
ATOM 1553 C CA . ARG A 1 189 ? 39.570 14.659 -53.877 1.00 96.12 189 ARG A CA 1
ATOM 1554 C C . ARG A 1 189 ? 40.799 15.423 -53.389 1.00 96.12 189 ARG A C 1
ATOM 1556 O O . ARG A 1 189 ? 41.380 16.173 -54.172 1.00 96.12 189 ARG A O 1
ATOM 1563 N N . LEU A 1 190 ? 41.207 15.234 -52.134 1.00 96.50 190 LEU A N 1
ATOM 1564 C CA . LEU A 1 190 ? 42.396 15.881 -51.570 1.00 96.50 190 LEU A CA 1
ATOM 1565 C C . LEU A 1 190 ? 43.675 15.439 -52.290 1.00 96.50 190 LEU A C 1
ATOM 1567 O O . LEU A 1 190 ? 44.489 16.286 -52.647 1.00 96.50 190 LEU A O 1
ATOM 1571 N N . ALA A 1 191 ? 43.809 14.149 -52.603 1.00 96.06 191 ALA A N 1
ATOM 1572 C CA . ALA A 1 191 ? 44.950 13.618 -53.347 1.00 96.06 191 ALA A CA 1
ATOM 1573 C C . ALA A 1 191 ? 45.043 14.191 -54.774 1.00 96.06 191 ALA A C 1
ATOM 1575 O O . ALA A 1 191 ? 46.137 14.371 -55.316 1.00 96.06 191 ALA A O 1
ATOM 1576 N N . THR A 1 192 ? 43.899 14.485 -55.398 1.00 95.12 192 THR A N 1
ATOM 1577 C CA . THR A 1 192 ? 43.847 15.157 -56.705 1.00 95.12 192 THR A CA 1
ATOM 1578 C C . THR A 1 192 ? 44.310 16.605 -56.585 1.00 95.12 192 THR A C 1
ATOM 1580 O O . THR A 1 192 ? 45.218 17.013 -57.305 1.00 95.12 192 THR A O 1
ATOM 1583 N N . VAL A 1 193 ? 43.767 17.349 -55.615 1.00 95.75 193 VAL A N 1
ATOM 1584 C CA . VAL A 1 193 ? 44.152 18.745 -55.350 1.00 95.75 193 VAL A CA 1
ATOM 1585 C C . VAL A 1 193 ? 45.641 18.861 -55.026 1.00 95.75 193 VAL A C 1
ATOM 1587 O O . VAL A 1 193 ? 46.311 19.751 -55.540 1.00 95.75 193 VAL A O 1
ATOM 1590 N N . GLU A 1 194 ? 46.194 17.961 -54.214 1.00 96.69 194 GLU A N 1
ATOM 1591 C CA . GLU A 1 194 ? 47.615 17.995 -53.866 1.00 96.69 194 GLU A CA 1
ATOM 1592 C C . GLU A 1 194 ? 48.509 17.736 -55.088 1.00 96.69 194 GLU A C 1
ATOM 1594 O O . GLU A 1 194 ? 49.506 18.433 -55.293 1.00 96.69 194 GLU A O 1
ATOM 1599 N N . ARG A 1 195 ? 48.138 16.771 -55.938 1.00 97.00 195 ARG A N 1
ATOM 1600 C CA . ARG A 1 195 ? 48.858 16.491 -57.186 1.00 97.00 195 ARG A CA 1
ATOM 1601 C C . ARG A 1 195 ? 48.818 17.690 -58.134 1.00 97.00 195 ARG A C 1
ATOM 1603 O O . ARG A 1 195 ? 49.862 18.068 -58.663 1.00 97.00 195 ARG A O 1
ATOM 1610 N N . ASP A 1 196 ? 47.653 18.306 -58.309 1.00 96.19 196 ASP A N 1
ATOM 1611 C CA . ASP A 1 196 ? 47.491 19.484 -59.164 1.00 96.19 196 ASP A CA 1
ATOM 1612 C C . ASP A 1 196 ? 48.279 20.682 -58.621 1.00 96.19 196 ASP A C 1
ATOM 1614 O O . ASP A 1 196 ? 48.955 21.371 -59.387 1.00 96.19 196 ASP A O 1
ATOM 1618 N N . ASN A 1 197 ? 48.284 20.879 -57.299 1.00 94.88 197 ASN A N 1
ATOM 1619 C CA . ASN A 1 197 ? 49.093 21.904 -56.643 1.00 94.88 197 ASN A CA 1
ATOM 1620 C C . ASN A 1 197 ? 50.593 21.673 -56.874 1.00 94.88 197 ASN A C 1
ATOM 1622 O O . ASN A 1 197 ? 51.309 22.627 -57.169 1.00 94.88 197 ASN A O 1
ATOM 1626 N N . ARG A 1 198 ? 51.082 20.424 -56.811 1.00 96.69 198 ARG A N 1
ATOM 1627 C CA . ARG A 1 198 ? 52.488 20.104 -57.128 1.00 96.69 198 ARG A CA 1
ATOM 1628 C C . ARG A 1 198 ? 52.835 20.446 -58.576 1.00 96.69 198 ARG A C 1
ATOM 1630 O O . ARG A 1 198 ? 53.829 21.128 -58.808 1.00 96.69 198 ARG A O 1
ATOM 1637 N N . ILE A 1 199 ? 52.000 20.034 -59.532 1.00 95.00 199 ILE A N 1
ATOM 1638 C CA . ILE A 1 199 ? 52.207 20.323 -60.961 1.00 95.00 199 ILE A CA 1
ATOM 1639 C C . ILE A 1 199 ? 52.177 21.833 -61.219 1.00 95.00 199 ILE A C 1
ATOM 1641 O O . ILE A 1 199 ? 52.981 22.355 -61.991 1.00 95.00 199 ILE A O 1
ATOM 1645 N N . LEU A 1 200 ? 51.248 22.553 -60.587 1.00 94.56 200 LEU A N 1
ATOM 1646 C CA . LEU A 1 200 ? 51.149 24.001 -60.717 1.00 94.56 200 LEU A CA 1
ATOM 1647 C C . LEU A 1 200 ? 52.408 24.685 -60.184 1.00 94.56 200 LEU A C 1
ATOM 1649 O O . LEU A 1 200 ? 52.966 25.535 -60.871 1.00 94.56 200 LEU A O 1
ATOM 1653 N N . LEU A 1 201 ? 52.878 24.292 -59.000 1.00 94.81 201 LEU A N 1
ATOM 1654 C CA . LEU A 1 201 ? 54.097 24.835 -58.404 1.00 94.81 201 LEU A CA 1
ATOM 1655 C C . LEU A 1 201 ? 55.331 24.549 -59.263 1.00 94.81 201 LEU A C 1
ATOM 1657 O O . LEU A 1 201 ? 56.160 25.436 -59.442 1.00 94.81 201 LEU A O 1
ATOM 1661 N N . GLU A 1 202 ? 55.438 23.359 -59.850 1.00 93.12 202 GLU A N 1
ATOM 1662 C CA . GLU A 1 202 ? 56.526 23.008 -60.768 1.00 93.12 202 GLU A CA 1
ATOM 1663 C C . GLU A 1 202 ? 56.506 23.873 -62.041 1.00 93.12 202 GLU A C 1
ATOM 1665 O O . GLU A 1 202 ? 57.538 24.402 -62.470 1.00 93.12 202 GLU A O 1
ATOM 1670 N N . LYS A 1 203 ? 55.318 24.092 -62.618 1.00 89.81 203 LYS A N 1
ATOM 1671 C CA . LYS A 1 203 ? 55.135 24.988 -63.770 1.00 89.81 203 LYS A CA 1
ATOM 1672 C C . LYS A 1 203 ? 55.468 26.435 -63.420 1.00 89.81 203 LYS A C 1
ATOM 1674 O O . LYS A 1 203 ? 56.183 27.085 -64.178 1.00 89.81 203 LYS A O 1
ATOM 1679 N N . MET A 1 204 ? 54.999 26.924 -62.272 1.00 87.44 204 MET A N 1
ATOM 1680 C CA . MET A 1 204 ? 55.309 28.271 -61.787 1.00 87.44 204 MET A CA 1
ATOM 1681 C C . MET A 1 204 ? 56.806 28.429 -61.528 1.00 87.44 204 MET A C 1
ATOM 1683 O O . MET A 1 204 ? 57.391 29.405 -61.977 1.00 87.44 204 MET A O 1
ATOM 1687 N N . SER A 1 205 ? 57.454 27.442 -60.906 1.00 88.88 205 SER A N 1
ATOM 1688 C CA . SER A 1 205 ? 58.905 27.426 -60.693 1.00 88.88 205 SER A CA 1
ATOM 1689 C C . SER A 1 205 ? 59.675 27.480 -62.013 1.00 88.88 205 SER A C 1
ATOM 1691 O O . SER A 1 205 ? 60.618 28.259 -62.153 1.00 88.88 205 SER A O 1
ATOM 1693 N N . THR A 1 206 ? 59.239 26.710 -63.010 1.00 85.25 206 THR A N 1
ATOM 1694 C CA . THR A 1 206 ? 59.848 26.720 -64.344 1.00 85.25 206 THR A CA 1
ATOM 1695 C C . THR A 1 206 ? 59.714 28.094 -64.999 1.00 85.25 206 THR A C 1
ATOM 1697 O O . THR A 1 206 ? 60.720 28.626 -65.459 1.00 85.25 206 THR A O 1
ATOM 1700 N N . ILE A 1 207 ? 58.519 28.701 -64.963 1.00 81.69 207 ILE A N 1
ATOM 1701 C CA . ILE A 1 207 ? 58.271 30.062 -65.471 1.00 81.69 207 ILE A CA 1
ATOM 1702 C C . ILE A 1 207 ? 59.126 31.088 -64.723 1.00 81.69 207 ILE A C 1
ATOM 1704 O O . ILE A 1 207 ? 59.744 31.934 -65.353 1.00 81.69 207 ILE A O 1
ATOM 1708 N N . MET A 1 208 ? 59.207 31.010 -63.394 1.00 79.12 208 MET A N 1
ATOM 1709 C CA . MET A 1 208 ? 60.022 31.928 -62.593 1.00 79.12 208 MET A CA 1
ATOM 1710 C C . MET A 1 208 ? 61.516 31.803 -62.915 1.00 79.12 208 MET A C 1
ATOM 1712 O O . MET A 1 208 ? 62.234 32.798 -62.877 1.00 79.12 208 MET A O 1
ATOM 1716 N N . ARG A 1 209 ? 61.989 30.593 -63.242 1.00 82.88 209 ARG A N 1
ATOM 1717 C CA . ARG A 1 209 ? 63.385 30.340 -63.621 1.00 82.88 209 ARG A CA 1
ATOM 1718 C C . ARG A 1 209 ? 63.704 30.795 -65.048 1.00 82.88 209 ARG A C 1
ATOM 1720 O O . ARG A 1 209 ? 64.859 31.094 -65.337 1.00 82.88 209 ARG A O 1
ATOM 1727 N N . THR A 1 210 ? 62.719 30.839 -65.942 1.00 78.06 210 THR A N 1
ATOM 1728 C CA . THR A 1 210 ? 62.906 31.253 -67.339 1.00 78.06 210 THR A CA 1
ATOM 1729 C C . THR A 1 210 ? 62.304 32.638 -67.584 1.00 78.06 210 THR A C 1
ATOM 1731 O O . THR A 1 210 ? 61.087 32.781 -67.617 1.00 78.06 210 THR A O 1
ATOM 1734 N N . THR A 1 211 ? 63.114 33.668 -67.838 1.00 65.00 211 THR A N 1
ATOM 1735 C CA . THR A 1 211 ? 62.619 34.954 -68.364 1.00 65.00 211 THR A CA 1
ATOM 1736 C C . THR A 1 211 ? 62.042 34.730 -69.767 1.00 65.00 211 THR A C 1
ATOM 1738 O O . THR A 1 211 ? 62.769 34.571 -70.744 1.00 65.00 211 THR A O 1
ATOM 1741 N N . GLY A 1 212 ? 60.716 34.601 -69.848 1.00 62.69 212 GLY A N 1
ATOM 1742 C CA . GLY A 1 212 ? 60.011 34.070 -71.013 1.00 62.69 212 GLY A CA 1
ATOM 1743 C C . GLY A 1 212 ? 60.325 34.784 -72.330 1.00 62.69 212 GLY A C 1
ATOM 1744 O O . GLY A 1 212 ? 60.099 35.984 -72.469 1.00 62.69 212 GLY A O 1
ATOM 1745 N N . ARG A 1 213 ? 60.748 34.023 -73.347 1.00 63.56 213 ARG A N 1
ATOM 1746 C CA . ARG A 1 213 ? 60.550 34.422 -74.746 1.00 63.56 213 ARG A CA 1
ATOM 1747 C C . ARG A 1 213 ? 59.148 33.990 -75.154 1.00 63.56 213 ARG A C 1
ATOM 1749 O O . ARG A 1 213 ? 58.896 32.814 -75.398 1.00 63.56 213 ARG A O 1
ATOM 1756 N N . VAL A 1 214 ? 58.229 34.949 -75.185 1.00 59.59 214 VAL A N 1
ATOM 1757 C CA . VAL A 1 214 ? 56.895 34.764 -75.761 1.00 59.59 214 VAL A CA 1
ATOM 1758 C C . VAL A 1 214 ? 57.047 34.771 -77.280 1.00 59.59 214 VAL A C 1
ATOM 1760 O O . VAL A 1 214 ? 56.983 35.820 -77.915 1.00 59.59 214 VAL A O 1
ATOM 1763 N N . GLU A 1 215 ? 57.284 33.610 -77.886 1.00 57.41 215 GLU A N 1
ATOM 1764 C CA . GLU A 1 215 ? 57.159 33.478 -79.339 1.00 57.41 215 GLU A CA 1
ATOM 1765 C C . GLU A 1 215 ? 55.677 33.252 -79.671 1.00 57.41 215 GLU A C 1
ATOM 1767 O O . GLU A 1 215 ? 55.163 32.136 -79.648 1.00 57.41 215 GLU A O 1
ATOM 1772 N N . ASN A 1 216 ? 54.951 34.350 -79.909 1.00 62.56 216 ASN A N 1
ATOM 1773 C CA . ASN A 1 216 ? 53.538 34.327 -80.292 1.00 62.56 216 ASN A CA 1
ATOM 1774 C C . ASN A 1 216 ? 53.386 33.953 -81.775 1.00 62.56 216 ASN A C 1
ATOM 1776 O O . ASN A 1 216 ? 53.135 34.803 -82.630 1.00 62.56 216 ASN A O 1
ATOM 1780 N N . ARG A 1 217 ? 53.568 32.669 -82.084 1.00 60.44 217 ARG A N 1
ATOM 1781 C CA . ARG A 1 217 ? 53.085 32.056 -83.325 1.00 60.44 217 ARG A CA 1
ATOM 1782 C C . ARG A 1 217 ? 52.456 30.713 -82.990 1.00 60.44 217 ARG A C 1
ATOM 1784 O O . ARG A 1 217 ? 53.156 29.748 -82.707 1.00 60.44 217 ARG A O 1
ATOM 1791 N N . ASN A 1 218 ? 51.128 30.673 -83.003 1.00 60.94 218 ASN A N 1
ATOM 1792 C CA . ASN A 1 218 ? 50.351 29.474 -82.722 1.00 60.94 218 ASN A CA 1
ATOM 1793 C C . ASN A 1 218 ? 49.582 29.031 -83.976 1.00 60.94 218 ASN A C 1
ATOM 1795 O O . ASN A 1 218 ? 48.401 29.337 -84.112 1.00 60.94 218 ASN A O 1
ATOM 1799 N N . ASP A 1 219 ? 50.236 28.291 -84.875 1.00 63.16 219 ASP A N 1
ATOM 1800 C CA . ASP A 1 219 ? 49.572 27.600 -85.996 1.00 63.16 219 ASP A CA 1
ATOM 1801 C C . ASP A 1 219 ? 48.986 26.254 -85.530 1.00 63.16 219 ASP A C 1
ATOM 1803 O O . ASP A 1 219 ? 49.324 25.172 -86.019 1.00 63.16 219 ASP A O 1
ATOM 1807 N N . TYR A 1 220 ? 48.103 26.302 -84.531 1.00 60.81 220 TYR A N 1
ATOM 1808 C CA . TYR A 1 220 ? 47.391 25.117 -84.063 1.00 60.81 220 TYR A CA 1
ATOM 1809 C C . TYR A 1 220 ? 46.119 24.904 -84.877 1.00 60.81 220 TYR A C 1
ATOM 1811 O O . TYR A 1 220 ? 45.139 25.632 -84.722 1.00 60.81 220 TYR A O 1
ATOM 1819 N N . ASN A 1 221 ? 46.099 23.853 -85.698 1.00 61.56 221 ASN A N 1
ATOM 1820 C CA . ASN A 1 221 ? 44.863 23.379 -86.310 1.00 61.56 221 ASN A CA 1
ATOM 1821 C C . ASN A 1 221 ? 44.278 22.236 -85.449 1.00 61.56 221 ASN A C 1
ATOM 1823 O O . ASN A 1 221 ? 44.879 21.156 -85.390 1.00 61.56 221 ASN A O 1
ATOM 1827 N N . PRO A 1 222 ? 43.139 22.426 -84.751 1.00 56.84 222 PRO A N 1
ATOM 1828 C CA . PRO A 1 222 ? 42.616 21.444 -83.805 1.00 56.84 222 PRO A CA 1
ATOM 1829 C C . PRO A 1 222 ? 42.104 20.188 -84.520 1.00 56.84 222 PRO A C 1
ATOM 1831 O O . PRO A 1 222 ? 40.969 20.127 -84.990 1.00 56.84 222 PRO A O 1
ATOM 1834 N N . LYS A 1 223 ? 42.911 19.126 -84.534 1.00 59.56 223 LYS A N 1
ATOM 1835 C CA . LYS A 1 223 ? 42.460 17.772 -84.879 1.00 59.56 223 LYS A CA 1
ATOM 1836 C C . LYS A 1 223 ? 42.253 16.973 -83.599 1.00 59.56 223 LYS A C 1
ATOM 1838 O O . LYS A 1 223 ? 43.200 16.446 -83.027 1.00 59.56 223 LYS A O 1
ATOM 18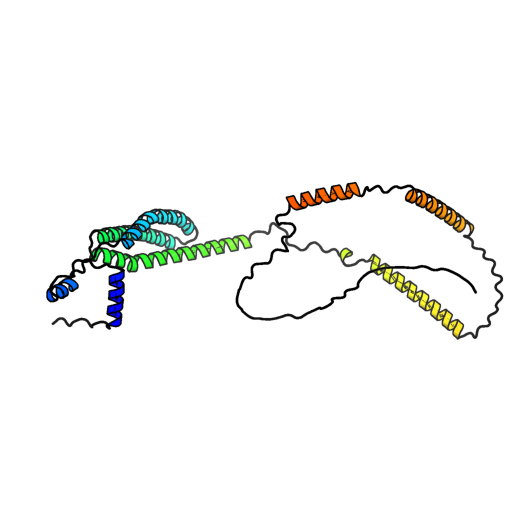43 N N . SER A 1 224 ? 41.001 16.863 -83.148 1.00 60.00 224 SER A N 1
ATOM 1844 C CA . SER A 1 224 ? 40.652 15.930 -82.070 1.00 60.00 224 SER A CA 1
ATOM 1845 C C . SER A 1 224 ? 40.064 14.644 -82.655 1.00 60.00 224 SER A C 1
ATOM 1847 O O . SER A 1 224 ? 39.041 14.670 -83.339 1.00 60.00 224 SER A O 1
ATOM 1849 N N . LEU A 1 225 ? 40.690 13.510 -82.328 1.00 59.66 225 LEU A N 1
ATOM 1850 C CA . LEU A 1 225 ? 40.307 12.131 -82.684 1.00 59.66 225 LEU A CA 1
ATOM 1851 C C . LEU A 1 225 ? 38.871 11.745 -82.245 1.00 59.66 225 LEU A C 1
ATOM 1853 O O . LEU A 1 225 ? 38.383 10.664 -82.546 1.00 59.66 225 LEU A O 1
ATOM 1857 N N . ASN A 1 226 ? 38.174 12.637 -81.534 1.00 66.00 226 ASN A N 1
ATOM 1858 C CA . ASN A 1 226 ? 36.830 12.448 -80.995 1.00 66.00 226 ASN A CA 1
ATOM 1859 C C . ASN A 1 226 ? 35.811 13.486 -81.490 1.00 66.00 226 ASN A C 1
ATOM 1861 O O . ASN A 1 226 ? 34.699 13.513 -80.965 1.00 66.00 226 ASN A O 1
ATOM 1865 N N . HIS A 1 227 ? 36.133 14.327 -82.482 1.00 75.50 227 HIS A N 1
ATOM 1866 C CA . HIS A 1 227 ? 35.186 15.329 -82.996 1.00 75.50 227 HIS A CA 1
ATOM 1867 C C . HIS A 1 227 ? 33.875 14.682 -83.474 1.00 75.50 227 HIS A C 1
ATOM 1869 O O . HIS A 1 227 ? 32.786 15.109 -83.096 1.00 75.50 227 HIS A O 1
ATOM 1875 N N . GLU A 1 228 ? 33.981 13.578 -84.214 1.00 79.75 228 GLU A N 1
ATOM 1876 C CA . GLU A 1 228 ? 32.845 12.802 -84.717 1.00 79.75 228 GLU A CA 1
ATOM 1877 C C . GLU A 1 228 ? 31.979 12.226 -83.581 1.00 79.75 228 GLU A C 1
ATOM 1879 O O . GLU A 1 228 ? 30.749 12.292 -83.622 1.00 79.75 228 GLU A O 1
ATOM 1884 N N . LYS A 1 229 ? 32.627 11.681 -82.541 1.00 80.56 229 LYS A N 1
ATOM 1885 C CA . LYS A 1 229 ? 31.962 11.088 -81.373 1.00 80.56 229 LYS A CA 1
ATOM 1886 C C . LYS A 1 229 ? 31.289 12.163 -80.521 1.00 80.56 229 LYS A C 1
ATOM 1888 O O . LYS A 1 229 ? 30.135 12.004 -80.139 1.00 80.56 229 LYS A O 1
ATOM 1893 N N . ARG A 1 230 ? 31.971 13.291 -80.295 1.00 79.75 230 ARG A N 1
ATOM 1894 C CA . ARG A 1 230 ? 31.426 14.461 -79.596 1.00 79.75 230 ARG A CA 1
ATOM 1895 C C . ARG A 1 230 ? 30.231 15.039 -80.347 1.00 79.75 230 ARG A C 1
ATOM 1897 O O . ARG A 1 230 ? 29.224 15.330 -79.718 1.00 79.75 230 ARG A O 1
ATOM 1904 N N . ARG A 1 231 ? 30.308 15.147 -81.678 1.00 84.81 231 ARG A N 1
ATOM 1905 C CA . ARG A 1 231 ? 29.195 15.596 -82.527 1.00 84.81 231 ARG A CA 1
ATOM 1906 C C . ARG A 1 231 ? 27.986 14.666 -82.408 1.00 84.81 231 ARG A C 1
ATOM 1908 O O . ARG A 1 231 ? 26.868 15.150 -82.263 1.00 84.81 231 ARG A O 1
ATOM 1915 N N . ARG A 1 232 ? 28.200 13.345 -82.421 1.00 88.56 232 ARG A N 1
ATOM 1916 C CA . ARG A 1 232 ? 27.126 12.352 -82.239 1.00 88.56 232 ARG A CA 1
ATOM 1917 C C . ARG A 1 232 ? 26.479 12.430 -80.857 1.00 88.56 232 ARG A C 1
ATOM 1919 O O . ARG A 1 232 ? 25.255 12.454 -80.781 1.00 88.56 232 ARG A O 1
ATOM 1926 N N . GLU A 1 233 ? 27.268 12.528 -79.789 1.00 86.94 233 GLU A N 1
ATOM 1927 C CA . GLU A 1 233 ? 26.727 12.706 -78.433 1.00 86.94 233 GLU A CA 1
ATOM 1928 C C . GLU A 1 233 ? 25.986 14.040 -78.286 1.00 86.94 233 GLU A C 1
ATOM 1930 O O . GLU A 1 233 ? 24.897 14.068 -77.725 1.00 86.94 233 GLU A O 1
ATOM 1935 N N . LEU A 1 234 ? 26.510 15.131 -78.857 1.00 90.81 234 LEU A N 1
ATOM 1936 C CA . LEU A 1 234 ? 25.846 16.438 -78.837 1.00 90.81 234 LEU A CA 1
ATOM 1937 C C . LEU A 1 234 ? 24.471 16.378 -79.521 1.00 90.81 234 LEU A C 1
ATOM 1939 O O . LEU A 1 23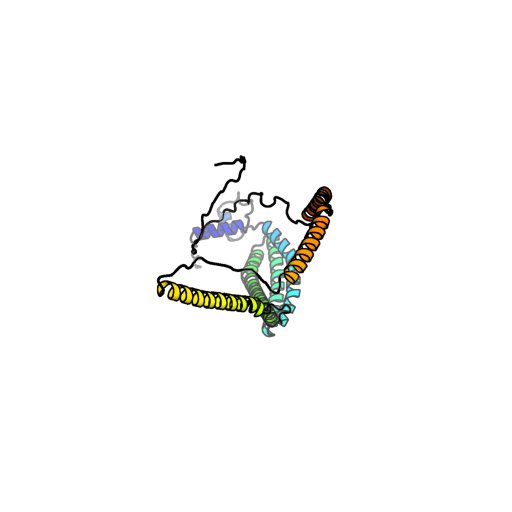4 ? 23.490 16.893 -78.989 1.00 90.81 234 LEU A O 1
ATOM 1943 N N . LEU A 1 235 ? 24.383 15.711 -80.676 1.00 93.69 235 LEU A N 1
ATOM 1944 C CA . LEU A 1 235 ? 23.120 15.503 -81.388 1.00 93.69 235 LEU A CA 1
ATOM 1945 C C . LEU A 1 235 ? 22.152 14.618 -80.594 1.00 93.69 235 LEU A C 1
ATOM 1947 O O . LEU A 1 235 ? 20.960 14.926 -80.539 1.00 93.69 235 LEU A O 1
ATOM 1951 N N . ARG A 1 236 ? 22.648 13.552 -79.952 1.00 95.00 236 ARG A N 1
ATOM 1952 C CA . ARG A 1 236 ? 21.840 12.675 -79.092 1.00 95.00 236 ARG A CA 1
ATOM 1953 C C . ARG A 1 236 ? 21.252 13.449 -77.915 1.00 95.00 236 ARG A C 1
ATOM 1955 O O . ARG A 1 236 ? 20.035 13.457 -77.749 1.00 95.00 236 ARG A O 1
ATOM 1962 N N . VAL A 1 237 ? 22.098 14.157 -77.168 1.00 91.19 237 VAL A N 1
ATOM 1963 C CA . VAL A 1 237 ? 21.700 14.963 -76.005 1.00 91.19 237 VAL A CA 1
ATOM 1964 C C . VAL A 1 237 ? 20.743 16.080 -76.416 1.00 91.19 237 VAL A C 1
ATOM 1966 O O . VAL A 1 237 ? 19.730 16.290 -75.759 1.00 91.19 237 VAL A O 1
ATOM 1969 N N . SER A 1 238 ? 20.998 16.762 -77.536 1.00 93.50 238 SER A N 1
ATOM 1970 C CA . SER A 1 238 ? 20.106 17.813 -78.043 1.00 93.50 238 SER A CA 1
ATOM 1971 C C . SER A 1 238 ? 18.718 17.263 -78.397 1.00 93.50 238 SER A C 1
ATOM 1973 O O . SER A 1 238 ? 17.692 17.835 -78.014 1.00 93.50 238 SER A O 1
ATOM 1975 N N . LYS A 1 239 ? 18.662 16.091 -79.044 1.00 95.88 239 LYS A N 1
ATOM 1976 C CA . LYS A 1 239 ? 17.400 15.408 -79.348 1.00 95.88 239 LYS A CA 1
ATOM 1977 C C . LYS A 1 239 ? 16.672 14.982 -78.072 1.00 95.88 239 LYS A C 1
ATOM 1979 O O . LYS A 1 239 ? 15.487 15.284 -77.940 1.00 95.88 239 LYS A O 1
ATOM 1984 N N . GLU A 1 240 ? 17.360 14.346 -77.127 1.00 93.38 240 GLU A N 1
ATOM 1985 C CA . GLU A 1 240 ? 16.797 13.942 -75.830 1.00 93.38 240 GLU A CA 1
ATOM 1986 C C . GLU A 1 240 ? 16.239 15.151 -75.062 1.00 93.38 240 GLU A C 1
ATOM 1988 O O . GLU A 1 240 ? 15.071 15.140 -74.664 1.00 93.38 240 GLU A O 1
ATOM 1993 N N . ASN A 1 241 ? 17.001 16.242 -74.972 1.00 91.19 241 ASN A N 1
ATOM 1994 C CA . ASN A 1 241 ? 16.566 17.491 -74.345 1.00 91.19 241 ASN A CA 1
ATOM 1995 C C . ASN A 1 241 ? 15.318 18.068 -75.021 1.00 91.19 241 ASN A C 1
ATOM 1997 O O . ASN A 1 241 ? 14.361 18.429 -74.337 1.00 91.19 241 ASN A O 1
ATOM 2001 N N . SER A 1 242 ? 15.269 18.078 -76.357 1.00 93.81 242 SER A N 1
ATOM 2002 C CA . SER A 1 242 ? 14.083 18.541 -77.088 1.00 93.81 242 SER A CA 1
ATOM 2003 C C . SER A 1 242 ? 12.844 17.687 -76.786 1.00 93.81 242 SER A C 1
ATOM 2005 O O . SER A 1 242 ? 11.741 18.217 -76.643 1.00 93.81 242 SER A O 1
ATOM 2007 N N . THR A 1 243 ? 13.004 16.367 -76.632 1.00 94.00 243 THR A N 1
ATOM 2008 C CA . THR A 1 243 ? 11.891 15.473 -76.280 1.00 94.00 243 THR A CA 1
ATOM 2009 C C . THR A 1 243 ? 11.441 15.650 -74.833 1.00 94.00 243 THR A C 1
ATOM 2011 O O . THR A 1 243 ? 10.239 15.625 -74.573 1.00 94.00 243 THR A O 1
ATOM 2014 N N . MET A 1 244 ? 12.371 15.883 -73.902 1.00 91.62 244 MET A N 1
ATOM 2015 C CA . MET A 1 244 ? 12.055 16.164 -72.501 1.00 91.62 244 MET A CA 1
ATOM 2016 C C . MET A 1 244 ? 11.289 17.474 -72.354 1.00 91.62 244 MET A C 1
ATOM 2018 O O . MET A 1 244 ? 10.253 17.485 -71.697 1.00 91.62 244 MET A O 1
ATOM 2022 N N . ILE A 1 245 ? 11.732 18.542 -73.023 1.00 91.56 245 ILE A N 1
ATOM 2023 C CA . ILE A 1 245 ? 11.030 19.831 -73.007 1.00 91.56 245 ILE A CA 1
ATOM 2024 C C . ILE A 1 245 ? 9.606 19.657 -73.534 1.00 91.56 245 ILE A C 1
ATOM 2026 O O . ILE A 1 245 ? 8.666 20.050 -72.856 1.00 91.56 245 ILE A O 1
ATOM 2030 N N . LYS A 1 246 ? 9.411 18.964 -74.665 1.00 93.19 246 LYS A N 1
ATOM 2031 C CA . LYS A 1 246 ? 8.061 18.683 -75.187 1.00 93.19 246 LYS A CA 1
ATOM 2032 C C . LYS A 1 246 ? 7.187 17.930 -74.181 1.00 93.19 246 LYS A C 1
ATOM 2034 O O . LYS A 1 246 ? 6.005 18.234 -74.062 1.00 93.19 246 LYS A O 1
ATOM 2039 N N . ARG A 1 247 ? 7.746 16.967 -73.438 1.00 89.94 247 ARG A N 1
ATOM 2040 C CA . ARG A 1 247 ? 7.010 16.241 -72.386 1.00 89.94 247 ARG A CA 1
ATOM 2041 C C . ARG A 1 247 ? 6.646 17.147 -71.213 1.00 89.94 247 ARG A C 1
ATOM 2043 O O . ARG A 1 247 ? 5.520 17.072 -70.743 1.00 89.94 247 ARG A O 1
ATOM 2050 N N . ILE A 1 248 ? 7.572 17.990 -70.761 1.00 85.38 248 ILE A N 1
ATOM 2051 C CA . ILE A 1 248 ? 7.348 18.917 -69.645 1.00 85.38 248 ILE A CA 1
ATOM 2052 C C . ILE A 1 248 ? 6.307 19.970 -70.031 1.00 85.38 248 ILE A C 1
ATOM 2054 O O . ILE A 1 248 ? 5.363 20.185 -69.281 1.00 85.38 248 ILE A O 1
ATOM 2058 N N . THR A 1 249 ? 6.430 20.578 -71.211 1.00 85.50 249 THR A N 1
ATOM 2059 C CA . THR A 1 249 ? 5.502 21.613 -71.684 1.00 85.50 249 THR A CA 1
ATOM 2060 C C . THR A 1 249 ? 4.100 21.060 -71.939 1.00 85.50 249 THR A C 1
ATOM 2062 O O . THR A 1 249 ? 3.118 21.733 -71.642 1.00 85.50 249 THR A O 1
ATOM 2065 N N . ASN A 1 250 ? 3.983 19.832 -72.456 1.00 86.31 250 ASN A N 1
ATOM 2066 C CA . ASN A 1 250 ? 2.680 19.237 -72.769 1.00 86.31 250 ASN A CA 1
ATOM 2067 C C . ASN A 1 250 ? 2.002 18.575 -71.560 1.00 86.31 250 ASN A C 1
ATOM 2069 O O . ASN A 1 250 ? 0.799 18.309 -71.608 1.00 86.31 250 ASN A O 1
ATOM 2073 N N . ARG A 1 251 ? 2.743 18.280 -70.484 1.00 81.44 251 ARG A N 1
ATOM 2074 C CA . ARG A 1 251 ? 2.166 17.711 -69.265 1.00 81.44 251 ARG A CA 1
ATOM 2075 C C . ARG A 1 251 ? 1.419 18.808 -68.509 1.00 81.44 251 ARG A C 1
ATOM 2077 O O . ARG A 1 251 ? 2.025 19.680 -67.897 1.00 81.44 251 ARG A O 1
ATOM 2084 N N . LYS A 1 252 ? 0.088 18.748 -68.536 1.00 76.50 252 LYS A N 1
ATOM 2085 C CA . LYS A 1 252 ? -0.758 19.596 -67.687 1.00 76.50 252 LYS A CA 1
ATOM 2086 C C . LYS A 1 252 ? -0.529 19.236 -66.216 1.00 76.50 252 LYS A C 1
ATOM 2088 O O . LYS A 1 252 ? -0.202 18.091 -65.906 1.00 76.50 252 LYS A O 1
ATOM 2093 N N . ALA A 1 253 ? -0.684 20.211 -65.322 1.00 76.00 253 ALA A N 1
ATOM 2094 C CA . ALA A 1 253 ? -0.650 19.951 -63.889 1.00 76.00 253 ALA A CA 1
ATOM 2095 C C . ALA A 1 253 ? -1.734 18.913 -63.547 1.00 76.00 253 ALA A C 1
ATOM 2097 O O . ALA A 1 253 ? -2.911 19.152 -63.799 1.00 76.00 253 ALA A O 1
ATOM 2098 N N . ASP A 1 254 ? -1.324 17.770 -62.991 1.00 68.06 254 ASP A N 1
ATOM 2099 C CA . ASP A 1 254 ? -2.216 16.670 -62.567 1.00 68.06 254 ASP A CA 1
ATOM 2100 C C . ASP A 1 254 ? -3.124 17.079 -61.393 1.00 68.06 254 ASP A C 1
ATOM 2102 O O . ASP A 1 254 ? -4.062 16.385 -61.008 1.00 68.06 254 ASP A O 1
ATOM 2106 N N . THR A 1 255 ? -2.823 18.229 -60.795 1.00 67.69 255 THR A N 1
ATOM 2107 C CA . THR A 1 255 ? -3.297 18.595 -59.478 1.00 67.69 255 THR A CA 1
ATOM 2108 C C . THR A 1 255 ? -4.203 19.818 -59.544 1.00 67.69 255 THR A C 1
ATOM 2110 O O . THR A 1 255 ? -3.729 20.944 -59.691 1.00 67.69 255 THR A O 1
ATOM 2113 N N . SER A 1 256 ? -5.515 19.608 -59.404 1.00 77.31 256 SER A N 1
ATOM 2114 C CA . SER A 1 256 ? -6.480 20.700 -59.228 1.00 77.31 256 SER A CA 1
ATOM 2115 C C . SER A 1 256 ? -6.353 21.300 -57.824 1.00 77.31 256 SER A C 1
ATOM 2117 O O . SER A 1 256 ? -6.430 20.577 -56.827 1.00 77.31 256 SER A O 1
ATOM 2119 N N . ARG A 1 257 ? -6.195 22.628 -57.740 1.00 78.62 257 ARG A N 1
ATOM 2120 C CA . ARG A 1 257 ? -6.143 23.372 -56.468 1.00 78.62 257 ARG A CA 1
ATOM 2121 C C . ARG A 1 257 ? -7.395 23.127 -55.621 1.00 78.62 257 ARG A C 1
ATOM 2123 O O . ARG A 1 257 ? -7.289 22.880 -54.426 1.00 78.62 257 ARG A O 1
ATOM 2130 N N . GLU A 1 258 ? -8.560 23.078 -56.260 1.00 82.56 258 GLU A N 1
ATOM 2131 C CA . GLU A 1 258 ? -9.850 22.841 -55.600 1.00 82.56 258 GLU A CA 1
ATOM 2132 C C . GLU A 1 258 ? -9.969 21.428 -55.011 1.00 82.56 258 GLU A C 1
ATOM 2134 O O . GLU A 1 258 ? -10.670 21.205 -54.025 1.00 82.56 258 GLU A O 1
ATOM 2139 N N . ALA A 1 259 ? -9.305 20.435 -55.612 1.00 84.31 259 ALA A N 1
ATOM 2140 C CA . ALA A 1 259 ? -9.269 19.081 -55.059 1.00 84.31 259 ALA A CA 1
ATOM 2141 C C . ALA A 1 259 ? -8.402 19.017 -53.793 1.00 84.31 259 ALA A C 1
ATOM 2143 O O . ALA A 1 259 ? -8.759 18.323 -52.842 1.00 84.31 259 ALA A O 1
ATOM 2144 N N . TRP A 1 260 ? -7.305 19.777 -53.760 1.00 85.25 260 TRP A N 1
ATOM 2145 C CA . TRP A 1 260 ? -6.442 19.889 -52.583 1.00 85.25 260 TRP A CA 1
ATOM 2146 C C . TRP A 1 260 ? -7.124 20.604 -51.431 1.00 85.25 260 TRP A C 1
ATOM 2148 O O . TRP A 1 260 ? -7.047 20.141 -50.299 1.00 85.25 260 TRP A O 1
ATOM 2158 N N . GLU A 1 261 ? -7.838 21.684 -51.725 1.00 89.12 261 GLU A N 1
ATOM 2159 C CA . GLU A 1 261 ? -8.555 22.463 -50.719 1.00 89.12 261 GLU A CA 1
ATOM 2160 C C . GLU A 1 261 ? -9.677 21.633 -50.079 1.00 89.12 261 GLU A C 1
ATOM 2162 O O . GLU A 1 261 ? -9.765 21.549 -48.857 1.00 89.12 261 GLU A O 1
ATOM 2167 N N . ARG A 1 262 ? -10.438 20.880 -50.889 1.00 89.19 262 ARG A N 1
ATOM 2168 C CA . ARG A 1 262 ? -11.441 19.924 -50.386 1.00 89.19 262 ARG A CA 1
ATOM 2169 C C . ARG A 1 262 ? -10.838 18.819 -49.521 1.00 89.19 262 ARG A C 1
ATOM 2171 O O . ARG A 1 262 ? -11.414 18.471 -48.491 1.00 89.19 262 ARG A O 1
ATOM 2178 N N . ASN A 1 263 ? -9.703 18.255 -49.936 1.00 90.69 263 ASN A N 1
ATOM 2179 C CA . ASN A 1 263 ? -9.029 17.208 -49.171 1.00 90.69 263 ASN A CA 1
ATOM 2180 C C . ASN A 1 263 ? -8.499 17.750 -47.834 1.00 90.69 263 ASN A C 1
ATOM 2182 O O . ASN A 1 263 ? -8.703 17.130 -46.793 1.00 90.69 263 ASN A O 1
ATOM 2186 N N . TRP A 1 264 ? -7.906 18.945 -47.851 1.00 87.75 264 TRP A N 1
ATOM 2187 C CA . TRP A 1 264 ? -7.428 19.630 -46.654 1.00 87.75 264 TRP A CA 1
ATOM 2188 C C . TRP A 1 264 ? -8.568 19.929 -45.673 1.00 87.75 264 TRP A C 1
ATOM 2190 O O . TRP A 1 264 ? -8.446 19.611 -44.492 1.00 87.75 264 TRP A O 1
ATOM 2200 N N . SER A 1 265 ? -9.711 20.431 -46.156 1.00 91.19 265 SER A N 1
ATOM 2201 C CA . SER A 1 265 ? -10.893 20.660 -45.314 1.00 91.19 265 SER A CA 1
ATOM 2202 C C . SER A 1 265 ? -11.436 19.369 -44.690 1.00 91.19 265 SER A C 1
ATOM 2204 O O . SER A 1 265 ? -11.765 19.358 -43.505 1.00 91.19 265 SER A O 1
ATOM 2206 N N . GLN A 1 266 ? -11.497 18.261 -45.441 1.00 90.12 266 GLN A N 1
ATOM 2207 C CA . GLN A 1 266 ? -11.871 16.957 -44.873 1.00 90.12 266 GLN A CA 1
ATOM 2208 C C . GLN A 1 266 ? -10.888 16.502 -43.793 1.00 90.12 266 GLN A C 1
ATOM 2210 O O . GLN A 1 266 ? -11.309 16.038 -42.735 1.00 90.12 266 GLN A O 1
ATOM 2215 N N . ASN A 1 267 ? -9.589 16.662 -44.038 1.00 90.00 267 ASN A N 1
ATOM 2216 C CA . ASN A 1 267 ? -8.561 16.263 -43.089 1.00 90.00 267 ASN A CA 1
ATOM 2217 C C . ASN A 1 267 ? -8.618 17.084 -41.792 1.00 90.00 267 ASN A C 1
ATOM 2219 O O . ASN A 1 267 ? -8.436 16.533 -40.709 1.00 90.00 267 ASN A O 1
ATOM 2223 N N . MET A 1 268 ? -8.943 18.375 -41.888 1.00 87.00 268 MET A N 1
ATOM 2224 C CA . MET A 1 268 ? -9.156 19.235 -40.723 1.00 87.00 268 MET A CA 1
ATOM 2225 C C . MET A 1 268 ? -10.359 18.775 -39.888 1.00 87.00 268 MET A C 1
ATOM 2227 O O . MET A 1 268 ? -10.277 18.711 -38.665 1.00 87.00 268 MET A O 1
ATOM 2231 N N . ASN A 1 269 ? -11.450 18.357 -40.540 1.00 87.69 269 ASN A N 1
ATOM 2232 C CA . ASN A 1 269 ? -12.602 17.778 -39.843 1.00 87.69 269 ASN A CA 1
ATOM 2233 C C . ASN A 1 269 ? -12.240 16.475 -39.120 1.00 87.69 269 ASN A C 1
ATOM 2235 O O . ASN A 1 269 ? -12.659 16.265 -37.984 1.00 87.69 269 ASN A O 1
ATOM 2239 N N . TYR A 1 270 ? -11.442 15.604 -39.746 1.00 89.75 270 TYR A N 1
ATOM 2240 C CA . TYR A 1 270 ? -10.952 14.403 -39.071 1.00 89.75 270 TYR A CA 1
ATOM 2241 C C . TYR A 1 270 ? -10.072 14.748 -37.873 1.00 89.75 270 TYR A C 1
ATOM 2243 O O . TYR A 1 270 ? -10.253 14.149 -36.817 1.00 89.75 270 TYR A O 1
ATOM 2251 N N . ALA A 1 271 ? -9.175 15.727 -38.017 1.00 83.62 271 ALA A N 1
ATOM 2252 C CA . ALA A 1 271 ? -8.306 16.190 -36.941 1.00 83.62 271 ALA A CA 1
ATOM 2253 C C . ALA A 1 271 ? -9.107 16.717 -35.739 1.00 83.62 271 ALA A C 1
ATOM 2255 O O . ALA A 1 271 ? -8.815 16.330 -34.611 1.00 83.62 271 ALA A O 1
ATOM 2256 N N . ASN A 1 272 ? -10.156 17.507 -35.980 1.00 84.06 272 ASN A N 1
ATOM 2257 C CA . ASN A 1 272 ? -11.044 18.005 -34.926 1.00 84.06 272 ASN A CA 1
ATOM 2258 C C . ASN A 1 272 ? -11.834 16.876 -34.247 1.00 84.06 272 ASN A C 1
ATOM 2260 O O . ASN A 1 272 ? -12.025 16.892 -33.038 1.00 84.06 272 ASN A O 1
ATOM 2264 N N . ASN A 1 273 ? -12.268 15.862 -35.002 1.00 87.69 273 ASN A N 1
ATOM 2265 C CA . ASN A 1 273 ? -13.022 14.741 -34.433 1.00 87.69 273 ASN A CA 1
ATOM 2266 C C . ASN A 1 273 ? -12.168 13.833 -33.533 1.00 87.69 273 ASN A C 1
ATOM 2268 O O . ASN A 1 273 ? -12.705 13.180 -32.640 1.00 87.69 273 ASN A O 1
ATOM 2272 N N . ILE A 1 274 ? -10.859 13.744 -33.790 1.00 84.62 274 ILE A N 1
ATOM 2273 C CA . ILE A 1 274 ? -9.933 12.904 -33.014 1.00 84.62 274 ILE A CA 1
ATOM 2274 C C . ILE A 1 274 ? -9.169 13.686 -31.941 1.00 84.62 274 ILE A C 1
ATOM 2276 O O . ILE A 1 274 ? -8.490 13.069 -31.114 1.00 84.62 274 ILE A O 1
ATOM 2280 N N . SER A 1 275 ? -9.228 15.020 -31.945 1.00 80.50 275 SER A N 1
ATOM 2281 C CA . SER A 1 275 ? -8.519 15.821 -30.956 1.00 80.50 275 SER A CA 1
ATOM 2282 C C . SER A 1 275 ? -9.243 15.765 -29.611 1.00 80.50 275 SER A C 1
ATOM 2284 O O . SER A 1 275 ? -10.446 15.966 -29.486 1.00 80.50 275 SER A O 1
ATOM 2286 N N . LYS A 1 276 ? -8.482 15.471 -28.554 1.00 78.12 276 LYS A N 1
ATOM 2287 C CA . LYS A 1 276 ? -8.978 15.491 -27.169 1.00 78.12 276 LYS A CA 1
ATOM 2288 C C . LYS A 1 276 ? -9.139 16.919 -26.626 1.00 78.12 276 LYS A C 1
ATOM 2290 O O . LYS A 1 276 ? -9.830 17.127 -25.633 1.00 78.12 276 LYS A O 1
ATOM 2295 N N . TYR A 1 277 ? -8.451 17.872 -27.247 1.00 72.06 277 TYR A N 1
ATOM 2296 C CA . TYR A 1 277 ? -8.386 19.274 -26.854 1.00 72.06 277 TYR A CA 1
ATOM 2297 C C . TYR A 1 277 ? -8.832 20.138 -28.033 1.00 72.06 277 TYR A C 1
ATOM 2299 O O . TYR A 1 277 ? -8.623 19.753 -29.188 1.00 72.06 277 TYR A O 1
ATOM 2307 N N . ASP A 1 278 ? -9.460 21.271 -27.722 1.00 73.38 278 ASP A N 1
ATOM 2308 C CA . ASP A 1 278 ? -9.937 22.225 -28.723 1.00 73.38 278 ASP A CA 1
ATOM 2309 C C . ASP A 1 278 ? -8.761 22.860 -29.481 1.00 73.38 278 ASP A C 1
ATOM 2311 O O . ASP A 1 278 ? -7.641 22.887 -28.968 1.00 73.38 278 ASP A O 1
ATOM 2315 N N . VAL A 1 279 ? -8.996 23.355 -30.696 1.00 68.06 279 VAL A N 1
ATOM 2316 C CA . VAL A 1 279 ? -7.939 23.850 -31.602 1.00 68.06 279 VAL A CA 1
ATOM 2317 C C . VAL A 1 279 ? -7.107 24.959 -30.942 1.00 68.06 279 VAL A C 1
ATOM 2319 O O . VAL A 1 279 ? -5.881 24.961 -31.070 1.00 68.06 279 VAL A O 1
ATOM 2322 N N . ASP A 1 280 ? -7.746 25.794 -30.119 1.00 70.94 280 ASP A N 1
ATOM 2323 C CA . ASP A 1 280 ? -7.131 26.950 -29.453 1.00 70.94 280 ASP A CA 1
ATOM 2324 C C . ASP A 1 280 ? -6.812 26.700 -27.966 1.00 70.94 280 ASP A C 1
ATOM 2326 O O . ASP A 1 280 ? -6.706 27.627 -27.162 1.00 70.94 280 ASP A O 1
ATOM 2330 N N . TRP A 1 281 ? -6.609 25.438 -27.561 1.00 64.69 281 TRP A N 1
ATOM 2331 C CA . TRP A 1 281 ? -6.365 25.070 -26.154 1.00 64.69 281 TRP A CA 1
ATOM 2332 C C . TRP A 1 281 ? -5.173 25.791 -25.494 1.00 64.69 281 TRP A C 1
ATOM 2334 O O . TRP A 1 281 ? -5.082 25.855 -24.265 1.00 64.69 281 TRP A O 1
ATOM 2344 N N . HIS A 1 282 ? -4.252 26.324 -26.299 1.00 66.25 282 HIS A N 1
ATOM 2345 C CA . HIS A 1 282 ? -3.092 27.099 -25.863 1.00 66.25 282 HIS A CA 1
ATOM 2346 C C . HIS A 1 282 ? -3.402 28.556 -25.491 1.00 66.25 282 HIS A C 1
ATOM 2348 O O . HIS A 1 282 ? -2.580 29.182 -24.820 1.00 66.25 282 HIS A O 1
ATOM 2354 N N . GLU A 1 283 ? -4.550 29.097 -25.903 1.00 68.56 283 GLU A N 1
ATOM 2355 C CA . GLU A 1 283 ? -4.917 30.501 -25.682 1.00 68.56 283 GLU A CA 1
ATOM 2356 C C . GLU A 1 283 ? -5.620 30.736 -24.338 1.00 68.56 283 GLU A C 1
ATOM 2358 O O . GLU A 1 283 ? -5.769 31.875 -23.893 1.00 68.56 283 GLU A O 1
ATOM 2363 N N . HIS A 1 284 ? -6.010 29.671 -23.631 1.00 64.75 284 HIS A N 1
ATOM 2364 C CA . HIS A 1 284 ? -6.623 29.808 -22.314 1.00 64.75 284 HIS A CA 1
ATOM 2365 C C . HIS A 1 284 ? -5.589 30.246 -21.255 1.00 64.75 284 HIS A C 1
ATOM 2367 O O . HIS A 1 284 ? -4.611 29.528 -21.007 1.00 64.75 284 HIS A O 1
ATOM 2373 N N . PRO A 1 285 ? -5.794 31.388 -20.565 1.00 60.88 285 PRO A N 1
ATOM 2374 C CA . PRO A 1 285 ? -4.894 31.825 -19.508 1.00 60.88 285 PRO A CA 1
ATOM 2375 C C . PRO A 1 285 ? -4.933 30.827 -18.346 1.00 60.88 285 PRO A C 1
ATOM 2377 O O . PRO A 1 285 ? -5.984 30.543 -17.771 1.00 60.88 285 PRO A O 1
ATOM 2380 N N . LYS A 1 286 ? -3.767 30.276 -17.994 1.00 58.09 286 LYS A N 1
ATOM 2381 C CA . LYS A 1 286 ? -3.630 29.352 -16.860 1.00 58.09 286 LYS A CA 1
ATOM 2382 C C . LYS A 1 286 ? -4.025 30.078 -15.564 1.00 58.09 286 LYS A C 1
ATOM 2384 O O . LYS A 1 286 ? -3.498 31.167 -15.323 1.00 58.09 286 LYS A O 1
ATOM 2389 N N . PRO A 1 287 ? -4.883 29.504 -14.700 1.00 50.94 287 PRO A N 1
ATOM 2390 C CA . PRO A 1 287 ? -5.182 30.112 -13.410 1.00 50.94 287 PRO A CA 1
ATOM 2391 C C . PRO A 1 287 ? -3.897 30.176 -12.577 1.00 50.94 287 PRO A C 1
ATOM 2393 O O . PRO A 1 287 ? -3.197 29.177 -12.407 1.00 50.94 287 PRO A O 1
ATOM 2396 N N . SER A 1 288 ? -3.565 31.370 -12.086 1.00 51.12 288 SER A N 1
ATOM 2397 C CA . SER A 1 288 ? -2.364 31.626 -11.295 1.00 51.12 288 SER A CA 1
ATOM 2398 C C . SER A 1 288 ? -2.422 30.861 -9.971 1.00 51.12 288 SER A C 1
ATOM 2400 O O . SER A 1 288 ? -3.079 31.283 -9.021 1.00 51.12 288 SER A O 1
ATOM 2402 N N . THR A 1 289 ? -1.724 29.732 -9.882 1.00 44.50 289 THR A N 1
ATOM 2403 C CA . THR A 1 289 ? -1.474 29.057 -8.608 1.00 44.50 289 THR A CA 1
ATOM 2404 C C . THR A 1 289 ? -0.439 29.843 -7.811 1.00 44.50 289 THR A C 1
ATOM 2406 O O . THR A 1 289 ? 0.754 29.788 -8.107 1.00 44.50 289 THR A O 1
ATOM 2409 N N . SER A 1 290 ? -0.884 30.550 -6.773 1.00 50.50 290 SER A N 1
ATOM 2410 C CA . SER A 1 290 ? -0.016 31.060 -5.715 1.00 50.50 290 SER A CA 1
ATOM 2411 C C . SER A 1 290 ? 0.563 29.884 -4.924 1.00 50.50 290 SER A C 1
ATOM 2413 O O . SER A 1 290 ? -0.144 29.259 -4.129 1.00 50.50 290 SER A O 1
ATOM 2415 N N . ARG A 1 291 ? 1.845 29.567 -5.121 1.00 41.03 291 ARG A N 1
ATOM 2416 C CA . ARG A 1 291 ? 2.611 28.759 -4.167 1.00 41.03 291 ARG A CA 1
ATOM 2417 C C . ARG A 1 291 ? 3.963 29.400 -3.892 1.00 41.03 291 ARG A C 1
ATOM 2419 O O . ARG A 1 291 ? 4.769 29.623 -4.788 1.00 41.03 291 ARG A O 1
ATOM 2426 N N . SER A 1 292 ? 4.124 29.715 -2.618 1.00 35.97 292 SER A N 1
ATOM 2427 C CA . SER A 1 292 ? 5.253 30.353 -1.968 1.00 35.97 292 SER A CA 1
ATOM 2428 C C . SER A 1 292 ? 6.513 29.479 -1.993 1.00 35.97 292 SER A C 1
ATOM 2430 O O . SER A 1 292 ? 6.433 28.281 -1.746 1.00 35.97 292 SER A O 1
ATOM 2432 N N . ALA A 1 293 ? 7.636 30.141 -2.287 1.00 42.81 293 ALA A N 1
ATOM 2433 C CA . ALA A 1 293 ? 9.037 29.918 -1.901 1.00 42.81 293 ALA A CA 1
ATOM 2434 C C . ALA A 1 293 ? 9.520 28.522 -1.446 1.00 42.81 293 ALA A C 1
ATOM 2436 O O . ALA A 1 293 ? 9.069 28.031 -0.418 1.00 42.81 293 ALA A O 1
ATOM 2437 N N . THR A 1 294 ? 10.589 28.028 -2.096 1.00 36.34 294 THR A N 1
ATOM 2438 C CA . THR A 1 294 ? 11.945 27.884 -1.501 1.00 36.34 294 THR A CA 1
ATOM 2439 C C . THR A 1 294 ? 13.001 27.476 -2.551 1.00 36.34 294 THR A C 1
ATOM 2441 O O . THR A 1 294 ? 13.010 26.367 -3.064 1.00 36.34 294 THR A O 1
ATOM 2444 N N . ASP A 1 295 ? 13.872 28.429 -2.890 1.00 37.84 295 ASP A N 1
ATOM 2445 C CA . ASP A 1 295 ? 15.345 28.350 -2.882 1.00 37.84 295 ASP A CA 1
ATOM 2446 C C . ASP A 1 295 ? 16.064 27.020 -3.265 1.00 37.84 295 ASP A C 1
ATOM 2448 O O . ASP A 1 295 ? 16.160 26.109 -2.444 1.00 37.84 295 ASP A O 1
ATOM 2452 N N . ARG A 1 296 ? 16.681 26.954 -4.466 1.00 35.50 296 ARG A N 1
ATOM 2453 C CA . ARG A 1 296 ? 18.156 26.919 -4.708 1.00 35.50 296 ARG A CA 1
ATOM 2454 C C . ARG A 1 296 ? 18.596 26.262 -6.035 1.00 35.50 296 ARG A C 1
ATOM 2456 O O . ARG A 1 296 ? 18.304 25.106 -6.306 1.00 35.50 296 ARG A O 1
ATOM 2463 N N . HIS A 1 297 ? 19.455 27.031 -6.710 1.00 36.34 297 HIS A N 1
ATOM 2464 C CA . HIS A 1 297 ? 20.638 26.703 -7.521 1.00 36.34 297 HIS A CA 1
ATOM 2465 C C . HIS A 1 297 ? 20.573 26.084 -8.938 1.00 36.34 297 HIS A C 1
ATOM 2467 O O . HIS A 1 297 ? 20.067 24.996 -9.177 1.00 36.34 297 HIS A O 1
ATOM 2473 N N . ASP A 1 298 ? 21.289 26.817 -9.806 1.00 37.44 298 ASP A N 1
ATOM 2474 C CA . ASP A 1 298 ? 22.078 26.441 -10.986 1.00 37.44 298 ASP A CA 1
ATOM 2475 C C . ASP A 1 298 ? 21.376 26.037 -12.289 1.00 37.44 298 ASP A C 1
ATOM 2477 O O . ASP A 1 298 ? 21.022 24.890 -12.528 1.00 37.44 298 ASP A O 1
ATOM 2481 N N . SER A 1 299 ? 21.382 26.943 -13.273 1.00 35.78 299 SER A N 1
ATOM 2482 C CA . SER A 1 299 ? 22.492 26.994 -14.242 1.00 35.78 299 SER A CA 1
ATOM 2483 C C . SER A 1 299 ? 22.231 27.966 -15.404 1.00 35.78 299 SER A C 1
ATOM 2485 O O . SER A 1 299 ? 21.135 28.126 -15.930 1.00 35.78 299 SER A O 1
ATOM 2487 N N . VAL A 1 300 ? 23.320 28.640 -15.753 1.00 38.72 300 VAL A N 1
ATOM 2488 C CA . VAL A 1 300 ? 23.622 29.496 -16.905 1.00 38.72 300 VAL A CA 1
ATOM 2489 C C . VAL A 1 300 ? 23.068 28.956 -18.240 1.00 38.72 300 VAL A C 1
ATOM 2491 O O . VAL A 1 300 ? 23.241 27.774 -18.521 1.00 38.72 300 VAL A O 1
ATOM 2494 N N . ARG A 1 301 ? 22.556 29.845 -19.118 1.00 33.62 301 ARG A N 1
ATOM 2495 C CA . ARG A 1 301 ? 23.110 30.160 -20.469 1.00 33.62 301 ARG A CA 1
ATOM 2496 C C . ARG A 1 301 ? 22.051 30.456 -21.555 1.00 33.62 301 ARG A C 1
ATOM 2498 O O . ARG A 1 301 ? 21.182 29.632 -21.790 1.00 33.62 301 ARG A O 1
ATOM 2505 N N . ASN A 1 302 ? 22.311 31.543 -22.305 1.00 31.62 302 ASN A N 1
ATOM 2506 C CA . ASN A 1 302 ? 21.939 31.835 -23.710 1.00 31.62 302 ASN A CA 1
ATOM 2507 C C . ASN A 1 302 ? 20.443 31.927 -24.078 1.00 31.62 302 ASN A C 1
ATOM 2509 O O . ASN A 1 302 ? 19.622 31.172 -23.601 1.00 31.62 302 ASN A O 1
ATOM 2513 N N . GLU A 1 303 ? 19.980 32.781 -24.988 1.00 35.56 303 GLU A N 1
ATOM 2514 C CA . GLU A 1 303 ? 20.604 33.745 -25.896 1.00 35.56 303 GLU A CA 1
ATOM 2515 C C . GLU A 1 303 ? 19.467 34.666 -26.364 1.00 35.56 303 GLU A C 1
ATOM 2517 O O . GLU A 1 303 ? 18.435 34.196 -26.840 1.00 35.56 303 GLU A O 1
ATOM 2522 N N . LYS A 1 304 ? 19.645 35.985 -26.255 1.00 38.75 304 LYS A N 1
ATOM 2523 C CA . LYS A 1 304 ? 18.859 36.935 -27.047 1.00 38.75 304 LYS A CA 1
ATOM 2524 C C . LYS A 1 304 ? 19.387 36.881 -28.477 1.00 38.75 304 LYS A C 1
ATOM 2526 O O . LYS A 1 304 ? 20.514 37.304 -28.722 1.00 38.75 304 LYS A O 1
ATOM 2531 N N . ARG A 1 305 ? 18.568 36.420 -29.421 1.00 33.25 305 ARG A N 1
ATOM 2532 C CA . ARG A 1 305 ? 18.766 36.704 -30.847 1.00 33.25 305 ARG A CA 1
ATOM 2533 C C . ARG A 1 305 ? 17.419 36.909 -31.534 1.00 33.25 305 ARG A C 1
ATOM 2535 O O . ARG A 1 305 ? 16.921 36.053 -32.249 1.00 33.25 305 ARG A O 1
ATOM 2542 N N . SER A 1 306 ? 16.828 38.069 -31.271 1.00 32.59 306 SER A N 1
ATOM 2543 C CA . SER A 1 306 ? 15.831 38.690 -32.138 1.00 32.59 306 SER A CA 1
ATOM 2544 C C . SER A 1 306 ? 16.570 39.294 -33.331 1.00 32.59 306 SER A C 1
ATOM 2546 O O . SER A 1 306 ? 17.329 40.249 -33.160 1.00 32.59 306 SER A O 1
ATOM 2548 N N . HIS A 1 307 ? 16.387 38.721 -34.516 1.00 34.22 307 HIS A N 1
ATOM 2549 C CA . HIS A 1 307 ? 16.705 39.402 -35.763 1.00 34.22 307 HIS A CA 1
ATOM 2550 C C . HIS A 1 307 ? 15.446 39.384 -36.623 1.00 34.22 307 HIS A C 1
ATOM 2552 O O . HIS A 1 307 ? 15.161 38.401 -37.302 1.00 34.22 307 HIS A O 1
ATOM 2558 N N . ASP A 1 308 ? 14.690 40.476 -36.535 1.00 34.78 308 ASP A N 1
ATOM 2559 C CA . ASP A 1 308 ? 13.754 40.883 -37.573 1.00 34.78 308 ASP A CA 1
ATOM 2560 C C . ASP A 1 308 ? 14.550 41.139 -38.855 1.00 34.78 308 ASP A C 1
ATOM 2562 O O . ASP A 1 308 ? 15.575 41.832 -38.831 1.00 34.78 308 ASP A O 1
ATOM 2566 N N . ILE A 1 309 ? 14.088 40.569 -39.964 1.00 37.59 309 ILE A N 1
ATOM 2567 C CA . ILE A 1 309 ? 14.380 41.059 -41.307 1.00 37.59 309 ILE A CA 1
ATOM 2568 C C . ILE A 1 309 ? 13.035 41.109 -42.025 1.00 37.59 309 ILE A C 1
ATOM 2570 O O . ILE A 1 309 ? 12.475 40.081 -42.400 1.00 37.59 309 ILE A O 1
ATOM 2574 N N . ASP A 1 310 ? 12.535 42.332 -42.163 1.00 36.38 310 ASP A N 1
ATOM 2575 C CA . ASP A 1 310 ? 11.392 42.697 -42.986 1.00 36.38 310 ASP A CA 1
ATOM 2576 C C . ASP A 1 310 ? 11.682 42.392 -44.464 1.00 36.38 310 ASP A C 1
ATOM 2578 O O . ASP A 1 310 ? 12.675 42.847 -45.041 1.00 36.38 310 ASP A O 1
ATOM 2582 N N . GLU A 1 311 ? 10.779 41.646 -45.095 1.00 35.03 311 GLU A N 1
ATOM 2583 C CA . GLU A 1 311 ? 10.667 41.536 -46.546 1.00 35.03 311 GLU A CA 1
ATOM 2584 C C . GLU A 1 311 ? 9.644 42.549 -47.071 1.00 35.03 311 GLU A C 1
ATOM 2586 O O . GLU A 1 311 ? 8.496 42.536 -46.625 1.00 35.03 311 GLU A O 1
ATOM 2591 N N . LYS A 1 312 ? 10.026 43.321 -48.108 1.00 33.59 312 LYS A N 1
ATOM 2592 C CA . LYS A 1 312 ? 9.311 43.543 -49.401 1.00 33.59 312 LYS A CA 1
ATOM 2593 C C . LYS A 1 312 ? 9.763 44.855 -50.087 1.00 33.59 312 LYS A C 1
ATOM 2595 O O . LYS A 1 312 ? 10.265 45.744 -49.414 1.00 33.59 312 LYS A O 1
ATOM 2600 N N . PRO A 1 313 ? 9.446 45.093 -51.380 1.00 39.75 313 PRO A N 1
ATOM 2601 C CA . PRO A 1 313 ? 9.563 44.221 -52.550 1.00 39.75 313 PRO A CA 1
ATOM 2602 C C . PRO A 1 313 ? 10.253 44.930 -53.753 1.00 39.75 313 PRO A C 1
ATOM 2604 O O . PRO A 1 313 ? 10.518 46.127 -53.758 1.00 39.75 313 PRO A O 1
ATOM 2607 N N . LYS A 1 314 ? 10.512 44.156 -54.815 1.00 39.78 314 LYS A N 1
ATOM 2608 C CA . LYS A 1 314 ? 11.149 44.550 -56.088 1.00 39.78 314 LYS A CA 1
ATOM 2609 C C . LYS A 1 314 ? 10.330 45.535 -56.947 1.00 39.78 314 LYS A C 1
ATOM 2611 O O . LYS A 1 314 ? 9.172 45.261 -57.243 1.00 39.78 314 LYS A O 1
ATOM 2616 N N . SER A 1 315 ? 11.000 46.545 -57.510 1.00 33.62 315 SER A N 1
ATOM 2617 C CA . SER A 1 315 ? 10.810 47.127 -58.863 1.00 33.62 315 SER A CA 1
ATOM 2618 C C . SER A 1 315 ? 12.056 48.005 -59.150 1.00 33.62 315 SER A C 1
ATOM 2620 O O . SER A 1 315 ? 12.650 48.487 -58.199 1.00 33.62 315 SER A O 1
ATOM 2622 N N . ALA A 1 316 ? 12.606 48.240 -60.341 1.00 33.94 316 ALA A N 1
ATOM 2623 C CA . ALA A 1 316 ? 12.229 47.969 -61.715 1.00 33.94 316 ALA A CA 1
ATOM 2624 C C . ALA A 1 316 ? 13.504 47.891 -62.590 1.00 33.94 316 ALA A C 1
ATOM 2626 O O . ALA A 1 316 ? 14.543 48.472 -62.287 1.00 33.94 316 ALA A O 1
ATOM 2627 N N . ARG A 1 317 ? 13.372 47.160 -63.693 1.00 36.75 317 ARG A N 1
ATOM 2628 C CA . ARG A 1 317 ? 14.297 46.990 -64.818 1.00 36.75 317 ARG A CA 1
ATOM 2629 C C . ARG A 1 317 ? 14.360 48.269 -65.663 1.00 36.75 317 ARG A C 1
ATOM 2631 O O . ARG A 1 317 ? 13.297 48.771 -66.015 1.00 36.75 317 ARG A O 1
ATOM 2638 N N . LYS A 1 318 ? 15.554 48.702 -66.082 1.00 37.81 318 LYS A N 1
ATOM 2639 C CA . LYS A 1 318 ? 15.776 49.332 -67.395 1.00 37.81 318 LYS A CA 1
ATOM 2640 C C . LYS A 1 318 ? 17.129 48.902 -67.965 1.00 37.81 318 LYS A C 1
ATOM 2642 O O . LYS A 1 318 ? 18.141 48.910 -67.273 1.00 37.81 318 LYS A O 1
ATOM 2647 N N . GLU A 1 319 ? 17.039 48.429 -69.198 1.00 39.00 319 GLU A N 1
ATOM 2648 C CA . GLU A 1 319 ? 18.091 48.038 -70.132 1.00 39.00 319 GLU A CA 1
ATOM 2649 C C . GLU A 1 319 ? 18.695 49.272 -70.832 1.00 39.00 319 GLU A C 1
ATOM 2651 O O . GLU A 1 319 ? 18.227 50.384 -70.600 1.00 39.00 319 GLU A O 1
ATOM 2656 N N . GLU A 1 320 ? 19.652 48.989 -71.732 1.00 36.03 320 GLU A N 1
ATOM 2657 C CA . GLU A 1 320 ? 20.262 49.826 -72.795 1.00 36.03 320 GLU A CA 1
ATOM 2658 C C . GLU A 1 320 ? 21.607 50.475 -72.417 1.00 36.03 320 GLU A C 1
ATOM 2660 O O . GLU A 1 320 ? 21.691 51.230 -71.459 1.00 36.03 320 GLU A O 1
ATOM 2665 N N . GLN A 1 321 ? 22.753 50.005 -72.945 1.00 36.28 321 GLN A N 1
ATOM 2666 C CA . GLN A 1 321 ? 23.293 49.950 -74.331 1.00 36.28 321 GLN A CA 1
ATOM 2667 C C . GLN A 1 321 ? 24.263 51.120 -74.586 1.00 36.28 321 GLN A C 1
ATOM 2669 O O . GLN A 1 321 ? 23.869 52.256 -74.375 1.00 36.28 321 GLN A O 1
ATOM 2674 N N . GLN A 1 322 ? 25.447 50.781 -75.137 1.00 37.03 322 GLN A N 1
ATOM 2675 C CA . GLN A 1 322 ? 26.377 51.624 -75.930 1.00 37.03 322 GLN A CA 1
ATOM 2676 C C . GLN A 1 322 ? 27.025 52.799 -75.159 1.00 37.03 322 GLN A C 1
ATOM 2678 O O . GLN A 1 322 ? 26.359 53.514 -74.431 1.00 37.03 322 GLN A O 1
ATOM 2683 N N . GLU A 1 323 ? 28.336 53.041 -75.173 1.00 37.16 323 GLU A N 1
ATOM 2684 C CA . GLU A 1 323 ? 29.420 52.841 -76.153 1.00 37.16 323 GLU A CA 1
ATOM 2685 C C . GLU A 1 323 ? 30.706 52.303 -75.506 1.00 37.16 323 GLU A C 1
ATOM 2687 O O . GLU A 1 323 ? 30.919 52.545 -74.292 1.00 37.16 323 GLU A O 1
#

InterPro domains:
  IPR019184 Uncharacterised protein family, transmembrane-17 [PF09799] (56-157)
  IPR029488 Hemingway/CFA97 [PF13879] (158-248)
  IPR038792 CFAP97 domain-containing protein 1/2 [PTHR33768] (157-322)

Organism: NCBI:txid1234261

Sequence (323 aa):
MLRRPPELPRSINDRLNRLANTVFTPTKYDAQLSPDYLNFRQRIEVDYASSLPLQMLLYFNLCFFPCWLFSHIFVLPVLTISNSNQHIILMIFAFVFKAIIEIVRLYLGYAGNLGERMPELTAFCLLTIIFQVPLTLFLLLYQIIAMIQICMALILAVRDARPMIDSRPPRTYMHLHMKLKKLQLEEERLATVERDNRILLEKMSTIMRTTGRVENRNDYNPKSLNHEKRRRELLRVSKENSTMIKRITNRKADTSREAWERNWSQNMNYANNISKYDVDWHEHPKPSTSRSATDRHDSVRNEKRSHDIDEKPKSARKEEQQE

Foldseek 3Di:
DDDDDDDDDPVVVVVVVVVCCVVFPADPPPPDDDPVVCVVCVVPDRQGAQDPVLVVVLVVCVVCVVVVLVVVVVVLVLLVVQDDPVVSVVLVVLSVVLNVLSVQLSVLSVCCRVVSPPVSNVVSVCSCPPPNVVSVVVNVVSVVVSVVVVVVVVVVVVVPDDDPDPPDDPDDDPCVVDVPVVVVVVVVVVVVVVVVVVVVVVVVVVCVVDPDDPPPDDPDDDDDPCPVVVVVVVVVVVVVVVVVVVVVVPDDDPDDPVVVVVVVVVVVVVVCVPDPADPVNVVDDDPDDDDDDDDDDDDDDDDDDDDDDDDDDDDDDDDDDDD

pLDDT: mean 75.34, std 19.12, range [31.62, 97.0]

Radius of gyration: 51.45 Å; chains: 1; bounding box: 98×73×148 Å

Secondary structure (DSSP, 8-state):
--PPPPPPPHHHHHHHHHHHHHHSPBPGGGGGS-HHHHHHHTTT---BPPPHHHHHHHHHHHHHHHHHHHHHHHHHHHHHHHS-HHHHHHHHHHHHHHHHHHHHHHHHHHHHHHTT-HHHHHHHHHHIIIIIHHHHHHHHHHHHHHHHHHHHHHHHHHHHSPPSS--SPPPPPHHHH--HHHHHHHHHHHHHHHHHHHHHHHHHHHHHHS--------------TTHHHHHHHHHHHHHHHHHHHHHHHH---S--HHHHHHHHHHHHHHHHHH-SS-TTTTSSPPP------------------------------------